Protein AF-A0A1V4ZQU8-F1 (afdb_monomer_lite)

Sequence (213 aa):
MNLHVEYMDSKRFTEEEYVMTLHSLYARKYRDTRFDVIICSDDNAFKFIHDHRDTLFPGTPVIFCGVNYFSPDMIQDMTGITGVVETFDIKGTLDAALMLLPDTKEVYVINDASLTGEANKMVINQVAAGYAGRLNFTFLEDYTMEELQAEVSTLSEESIILLMTFNQDRTGRDYSCLECLNCIYPNANCAHICHLGALYRPWHSRWHAHQRA

Secondary structure (DSSP, 8-state):
---------TTT---HHHHHHHHHHHHHHTTT---S-EEEESHHHHHHHHHHHHHHSTT--EEEEEEET--GGGGTT-SSEEEEEEE--HHHHHHHHHHH-TT--EEEEEE-SSHHHHHHHHHHHHHHGGGTTT-EEEEE-S--HHHHHHHHHH--TTEEEEEEE-SB-TT--B--HHHHHHHHTTT-SSS-EEEPPPEEEEE-----S-S--

Foldseek 3Di:
DDDDDDDLCCVVPVDPVSLVVVLVVLCVVCVVPADQEAEAEEQVSVVSCLVCCCPRHNPRAYEYWAYEPDDCVSCVVPPNYWYKYWDWPVVVLVVVVCVVQVLAAEEEEEEEPDPQRVVVVVVVVVSVVVCPPRHDYHYDYAADLVRLLVVQLPDDLSYEYEYEYDQAHNVRDGDDPVRSCVSNVVSHPHPYYDYTDIDIGTGDDPPDDPDDD

pLDDT: mean 85.7, std 14.41, range [31.5, 98.0]

Radius of gyration: 21.13 Å; chains: 1; bounding box: 49×43×60 Å

Structure (mmCIF, N/CA/C/O backbone):
data_AF-A0A1V4ZQU8-F1
#
_entry.id   AF-A0A1V4ZQU8-F1
#
loop_
_atom_site.group_PDB
_atom_site.id
_atom_site.type_symbol
_atom_site.label_atom_id
_atom_site.label_alt_id
_atom_site.label_comp_id
_atom_site.label_asym_id
_atom_site.label_entity_id
_atom_site.label_seq_id
_atom_site.pdbx_PDB_ins_code
_atom_site.Cartn_x
_atom_site.Cartn_y
_atom_site.Cartn_z
_atom_site.occupancy
_atom_site.B_iso_or_equiv
_atom_site.auth_seq_id
_atom_site.auth_comp_id
_atom_site.auth_asym_id
_atom_site.auth_atom_id
_atom_site.pdbx_PDB_model_num
ATOM 1 N N . MET A 1 1 ? 25.326 -18.945 -13.809 1.00 61.28 1 MET A N 1
ATOM 2 C CA . MET A 1 1 ? 24.210 -18.008 -13.577 1.00 61.28 1 MET A CA 1
ATOM 3 C C . MET A 1 1 ? 24.816 -16.627 -13.427 1.00 61.28 1 MET A C 1
ATOM 5 O O . MET A 1 1 ? 25.686 -16.479 -12.578 1.00 61.28 1 MET A O 1
ATOM 9 N N . ASN A 1 2 ? 24.463 -15.682 -14.297 1.00 85.12 2 ASN A N 1
ATOM 10 C CA . ASN A 1 2 ? 24.944 -14.304 -14.219 1.00 85.12 2 ASN A CA 1
ATOM 11 C C . ASN A 1 2 ? 23.801 -13.444 -13.666 1.00 85.12 2 ASN A C 1
ATOM 13 O O . ASN A 1 2 ? 22.706 -13.480 -14.220 1.00 85.12 2 ASN A O 1
ATOM 17 N N . LEU A 1 3 ? 24.030 -12.763 -12.546 1.00 92.31 3 LEU A N 1
ATOM 18 C CA . LEU A 1 3 ? 23.019 -11.982 -11.837 1.00 92.31 3 LEU A CA 1
ATOM 19 C C . LEU A 1 3 ? 23.452 -10.520 -11.831 1.00 92.31 3 LEU A C 1
ATOM 21 O O . LEU A 1 3 ? 24.556 -10.198 -11.397 1.00 92.31 3 LEU A O 1
ATOM 25 N N . HIS A 1 4 ? 22.557 -9.649 -12.280 1.00 93.88 4 HIS A N 1
ATOM 26 C CA . HIS A 1 4 ? 22.725 -8.205 -12.225 1.00 93.88 4 HIS A CA 1
ATOM 27 C C . HIS A 1 4 ? 21.629 -7.631 -11.332 1.00 93.88 4 HIS A C 1
ATOM 29 O O . HIS A 1 4 ? 20.470 -8.019 -11.462 1.00 93.88 4 HIS A O 1
ATOM 35 N N . VAL A 1 5 ? 22.002 -6.734 -10.422 1.00 95.81 5 VAL A N 1
ATOM 36 C CA . VAL A 1 5 ? 21.079 -6.103 -9.476 1.00 95.81 5 VAL A CA 1
ATOM 37 C C . VAL A 1 5 ? 21.246 -4.598 -9.592 1.00 95.81 5 VAL A C 1
ATOM 39 O O . VAL A 1 5 ? 22.355 -4.093 -9.432 1.00 95.81 5 VAL A O 1
ATOM 42 N N . GLU A 1 6 ? 20.145 -3.900 -9.851 1.00 96.31 6 GLU A N 1
ATOM 43 C CA . GLU A 1 6 ? 20.098 -2.442 -9.865 1.00 96.31 6 GLU A CA 1
ATOM 44 C C . GLU A 1 6 ? 19.170 -1.958 -8.756 1.00 96.31 6 GLU A C 1
ATOM 46 O O . GLU A 1 6 ? 18.017 -2.376 -8.667 1.00 96.31 6 GLU A O 1
ATOM 51 N N . TYR A 1 7 ? 19.682 -1.060 -7.922 1.00 95.25 7 TYR A N 1
ATOM 52 C CA . TYR A 1 7 ? 18.887 -0.359 -6.924 1.00 95.25 7 TYR A CA 1
ATOM 53 C C . TYR A 1 7 ? 18.448 0.970 -7.518 1.00 95.25 7 TYR A C 1
ATOM 55 O O . TYR A 1 7 ? 19.284 1.763 -7.948 1.00 95.25 7 TYR A O 1
ATOM 63 N N . MET A 1 8 ? 17.136 1.187 -7.572 1.00 94.75 8 MET A N 1
ATOM 64 C CA . MET A 1 8 ? 16.578 2.385 -8.190 1.00 94.75 8 MET A CA 1
ATOM 65 C C . MET A 1 8 ? 16.521 3.580 -7.243 1.00 94.75 8 MET A C 1
ATOM 67 O O . MET A 1 8 ? 16.337 4.672 -7.736 1.00 94.75 8 MET A O 1
ATOM 71 N N . ASP A 1 9 ? 16.580 3.401 -5.916 1.00 91.69 9 ASP A N 1
ATOM 72 C CA . ASP A 1 9 ? 16.401 4.479 -4.917 1.00 91.69 9 ASP A CA 1
ATOM 73 C C . ASP A 1 9 ? 15.165 5.385 -5.143 1.00 91.69 9 ASP A C 1
ATOM 75 O O . ASP A 1 9 ? 15.062 6.496 -4.621 1.00 91.69 9 ASP A O 1
ATOM 79 N N . SER A 1 10 ? 14.161 4.884 -5.865 1.00 87.38 10 SER A N 1
ATOM 80 C CA . SER A 1 10 ? 13.064 5.684 -6.420 1.00 87.38 10 SER A CA 1
ATOM 81 C C . SER A 1 10 ? 11.996 6.105 -5.405 1.00 87.38 10 SER A C 1
ATOM 83 O O . SER A 1 10 ? 11.062 6.818 -5.750 1.00 87.38 10 SER A O 1
ATOM 85 N N . LYS A 1 11 ? 12.102 5.659 -4.147 1.00 80.62 11 LYS A N 1
ATOM 86 C CA . LYS A 1 11 ? 11.303 6.197 -3.028 1.00 80.62 11 LYS A CA 1
ATOM 87 C C . LYS A 1 11 ? 11.921 7.469 -2.435 1.00 80.62 11 LYS A C 1
ATOM 89 O O . LYS A 1 11 ? 11.221 8.222 -1.773 1.00 80.62 11 LYS A O 1
ATOM 94 N N . ARG A 1 12 ? 13.221 7.702 -2.657 1.00 81.38 12 ARG A N 1
ATOM 95 C CA . ARG A 1 12 ? 13.935 8.915 -2.222 1.00 81.38 12 ARG A CA 1
ATOM 96 C C . ARG A 1 12 ? 13.969 9.977 -3.317 1.00 81.38 12 ARG A C 1
ATOM 98 O O . ARG A 1 12 ? 13.892 11.156 -3.005 1.00 81.38 12 ARG A O 1
ATOM 105 N N . PHE A 1 13 ? 14.072 9.539 -4.569 1.00 87.56 13 PHE A N 1
ATOM 106 C CA . PHE A 1 13 ? 14.093 10.389 -5.757 1.00 87.56 13 PHE A CA 1
ATOM 107 C C . PHE A 1 13 ? 12.894 10.023 -6.630 1.00 87.56 13 PHE A C 1
ATOM 109 O O . PHE A 1 13 ? 12.884 8.982 -7.288 1.00 87.56 13 PHE A O 1
ATOM 116 N N . THR A 1 14 ? 11.845 10.836 -6.545 1.00 83.62 14 THR A N 1
ATOM 117 C CA . THR A 1 14 ? 10.525 10.549 -7.135 1.00 83.62 14 THR A CA 1
ATOM 118 C C . THR A 1 14 ? 10.263 11.346 -8.412 1.00 83.62 14 THR A C 1
ATOM 120 O O . THR A 1 14 ? 9.239 11.165 -9.067 1.00 83.62 14 THR A O 1
ATOM 123 N N . GLU A 1 15 ? 11.191 12.223 -8.786 1.00 90.56 15 GLU A N 1
ATOM 124 C CA . GLU A 1 15 ? 11.079 13.118 -9.925 1.00 90.56 15 GLU A CA 1
ATOM 125 C C . GLU A 1 15 ? 11.200 12.356 -11.252 1.00 90.56 15 GLU A C 1
ATOM 127 O O . GLU A 1 15 ? 12.039 11.468 -11.417 1.00 90.56 15 GLU A O 1
ATOM 132 N N . GLU A 1 16 ? 10.410 12.750 -12.252 1.00 92.19 16 GLU A N 1
ATOM 133 C CA . GLU A 1 16 ? 10.425 12.119 -13.581 1.00 92.19 16 GLU A CA 1
ATOM 134 C C . GLU A 1 16 ? 11.811 12.190 -14.252 1.00 92.19 16 GLU A C 1
ATOM 136 O O . GLU A 1 16 ? 12.248 11.242 -14.907 1.00 92.19 16 GLU A O 1
ATOM 141 N N . GLU A 1 17 ? 12.557 13.275 -14.026 1.00 96.06 17 GLU A N 1
ATOM 142 C CA . GLU A 1 17 ? 13.930 13.434 -14.525 1.00 96.06 17 GLU A CA 1
ATOM 143 C C . GLU A 1 17 ? 14.872 12.335 -14.003 1.00 96.06 17 GLU A C 1
ATOM 145 O O . GLU A 1 17 ? 15.719 11.817 -14.743 1.00 96.06 17 GLU A O 1
ATOM 150 N N . TYR A 1 18 ? 14.704 11.928 -12.743 1.00 95.75 18 TYR A N 1
ATOM 151 C CA . TYR A 1 18 ? 15.496 10.859 -12.149 1.00 95.75 18 TYR A CA 1
ATOM 152 C C . TYR A 1 18 ? 15.174 9.506 -12.797 1.00 95.75 18 TYR A C 1
ATOM 154 O O . TYR A 1 18 ? 16.081 8.766 -13.192 1.00 95.75 18 TYR A O 1
ATOM 162 N N . VAL A 1 19 ? 13.888 9.221 -13.019 1.00 94.88 19 VAL A N 1
ATOM 163 C CA . VAL A 1 19 ? 13.431 8.019 -13.734 1.00 94.88 19 VAL A CA 1
ATOM 164 C C . VAL A 1 19 ? 14.019 7.958 -15.151 1.00 94.88 19 VAL A C 1
ATOM 166 O O . VAL A 1 19 ? 14.557 6.928 -15.566 1.00 94.88 19 VAL A O 1
ATOM 169 N N . MET A 1 20 ? 14.017 9.076 -15.879 1.00 96.88 20 MET A N 1
ATOM 170 C CA . MET A 1 20 ? 14.600 9.155 -17.225 1.00 96.88 20 MET A CA 1
ATOM 171 C C . MET A 1 20 ? 16.129 9.031 -17.233 1.00 96.88 20 MET A C 1
ATOM 173 O O . MET A 1 20 ? 16.721 8.516 -18.195 1.00 96.88 20 MET A O 1
ATOM 177 N N . THR A 1 21 ? 16.785 9.443 -16.149 1.00 97.56 21 THR A N 1
ATOM 178 C CA . THR A 1 21 ? 18.217 9.209 -15.942 1.00 97.56 21 THR A CA 1
ATOM 179 C C . THR A 1 21 ? 18.506 7.714 -15.790 1.00 97.56 21 THR A C 1
ATOM 181 O O . THR A 1 21 ? 19.414 7.205 -16.455 1.00 97.56 21 THR A O 1
ATOM 184 N N . LEU A 1 22 ? 17.700 6.982 -15.008 1.00 97.69 22 LEU A N 1
ATOM 185 C CA . LEU A 1 22 ? 17.795 5.519 -14.895 1.00 97.69 22 LEU A CA 1
ATOM 186 C C . LEU A 1 22 ? 17.561 4.830 -16.245 1.00 97.69 22 LEU A C 1
ATOM 188 O O . LEU A 1 22 ? 18.354 3.977 -16.642 1.00 97.69 22 LEU A O 1
ATOM 192 N N . HIS A 1 23 ? 16.541 5.249 -16.999 1.00 97.75 23 HIS A N 1
ATOM 193 C CA . HIS A 1 23 ? 16.289 4.745 -18.353 1.00 97.75 23 HIS A CA 1
ATOM 194 C C . HIS A 1 23 ? 17.519 4.892 -19.256 1.00 97.75 23 HIS A C 1
ATOM 196 O O . HIS A 1 23 ? 17.978 3.926 -19.871 1.00 97.75 23 HIS A O 1
ATOM 202 N N . SER A 1 24 ? 18.096 6.093 -19.308 1.00 97.94 24 SER A N 1
ATOM 203 C CA . SER A 1 24 ? 19.270 6.383 -20.137 1.00 97.94 24 SER A CA 1
ATOM 204 C C . SER A 1 24 ? 20.498 5.579 -19.704 1.00 97.94 24 SER A C 1
ATOM 206 O O . SER A 1 24 ? 21.256 5.080 -20.544 1.00 97.94 24 SER A O 1
ATOM 208 N N . LEU A 1 25 ? 20.680 5.410 -18.392 1.00 98.00 25 LEU A N 1
ATOM 209 C CA . LEU A 1 25 ? 21.730 4.575 -17.825 1.00 98.00 25 LEU A CA 1
ATOM 210 C C . LEU A 1 25 ? 21.570 3.116 -18.261 1.00 98.00 25 LEU A C 1
ATOM 212 O O . LEU A 1 25 ? 22.527 2.536 -18.775 1.00 98.00 25 LEU A O 1
ATOM 216 N N . TYR A 1 26 ? 20.383 2.531 -18.106 1.00 97.94 26 TYR A N 1
ATOM 217 C CA . TYR A 1 26 ? 20.127 1.130 -18.444 1.00 97.94 26 TYR A CA 1
ATOM 218 C C . TYR A 1 26 ? 20.235 0.870 -19.948 1.00 97.94 26 TYR A C 1
ATOM 220 O O . TYR A 1 26 ? 20.886 -0.098 -20.343 1.00 97.94 26 TYR A O 1
ATOM 228 N N . ALA A 1 27 ? 19.726 1.777 -20.788 1.00 97.75 27 ALA A N 1
ATOM 229 C CA . ALA A 1 27 ? 19.872 1.703 -22.243 1.00 97.75 27 ALA A CA 1
ATOM 230 C C . ALA A 1 27 ? 21.345 1.661 -22.680 1.00 97.75 27 ALA A C 1
ATOM 232 O O . ALA A 1 27 ? 21.710 0.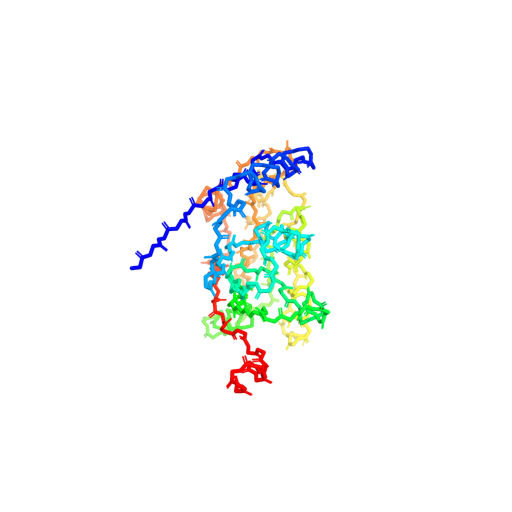983 -23.643 1.00 97.75 27 ALA A O 1
ATOM 233 N N . ARG A 1 28 ? 22.219 2.396 -21.980 1.00 97.81 28 ARG A N 1
ATOM 234 C CA . ARG A 1 28 ? 23.661 2.388 -22.247 1.00 97.81 28 ARG A CA 1
ATOM 235 C C . ARG A 1 28 ? 24.343 1.154 -21.665 1.00 97.81 28 ARG A C 1
ATOM 237 O O . ARG A 1 28 ? 25.160 0.545 -22.347 1.00 97.81 28 ARG A O 1
ATOM 244 N N . LYS A 1 29 ? 24.035 0.816 -20.414 1.00 97.31 29 LYS A N 1
ATOM 245 C CA . LYS A 1 29 ? 24.694 -0.240 -19.636 1.00 97.31 29 LYS A CA 1
ATOM 246 C C . LYS A 1 29 ? 24.399 -1.637 -20.178 1.00 97.31 29 LYS A C 1
ATOM 248 O O . LYS A 1 29 ? 25.285 -2.483 -20.156 1.00 97.31 29 LYS A O 1
ATOM 253 N N . TYR A 1 30 ? 23.189 -1.860 -20.687 1.00 96.56 30 TYR A N 1
ATOM 254 C CA . TYR A 1 30 ? 22.711 -3.175 -21.122 1.00 96.56 30 TYR A CA 1
ATOM 255 C C . TYR A 1 30 ? 22.450 -3.280 -22.623 1.00 96.56 30 TYR A C 1
ATOM 257 O O . TYR A 1 30 ? 21.809 -4.228 -23.063 1.00 96.56 30 TYR A O 1
ATOM 265 N N . ARG A 1 31 ? 22.972 -2.338 -23.419 1.00 94.62 31 ARG A N 1
ATOM 266 C CA . ARG A 1 31 ? 22.783 -2.295 -24.878 1.00 94.62 31 ARG A CA 1
ATOM 267 C C . ARG A 1 31 ? 23.055 -3.635 -25.564 1.00 94.62 31 ARG A C 1
ATOM 269 O O . ARG A 1 31 ? 22.268 -4.067 -26.401 1.00 94.62 31 ARG A O 1
ATOM 276 N N . ASP A 1 32 ? 24.158 -4.271 -25.185 1.00 94.19 32 ASP A N 1
ATOM 277 C CA . ASP A 1 32 ? 24.646 -5.513 -25.790 1.00 94.19 32 ASP A CA 1
ATOM 278 C C . ASP A 1 32 ? 24.354 -6.740 -24.907 1.00 94.19 32 ASP A C 1
ATOM 280 O O . ASP A 1 32 ? 24.895 -7.824 -25.123 1.00 94.19 32 ASP A O 1
ATOM 284 N N . THR A 1 33 ? 23.482 -6.577 -23.907 1.00 94.06 33 THR A N 1
ATOM 285 C CA . THR A 1 33 ? 23.089 -7.629 -22.970 1.00 94.06 33 THR A CA 1
ATOM 286 C C . THR A 1 33 ? 21.669 -8.093 -23.274 1.00 94.06 33 THR A C 1
ATOM 288 O O . THR A 1 33 ? 20.746 -7.301 -23.469 1.00 94.06 33 THR A O 1
ATOM 291 N N . ARG A 1 34 ? 21.473 -9.412 -23.292 1.00 93.06 34 ARG A N 1
ATOM 292 C CA . ARG A 1 34 ? 20.152 -10.042 -23.326 1.00 93.06 34 ARG A CA 1
ATOM 293 C C . ARG A 1 34 ? 19.964 -10.813 -22.032 1.00 93.06 34 ARG A C 1
ATOM 295 O O . ARG A 1 34 ? 20.815 -11.620 -21.672 1.00 93.06 34 ARG A O 1
ATOM 302 N N . PHE A 1 35 ? 18.876 -10.519 -21.336 1.00 95.69 35 PHE A N 1
ATOM 303 C CA . PHE A 1 35 ? 18.503 -11.215 -20.114 1.00 95.69 35 PHE A CA 1
ATOM 304 C C . PHE A 1 35 ? 17.503 -12.314 -20.444 1.00 95.69 35 PHE A C 1
ATOM 306 O O . PHE A 1 35 ? 16.604 -12.108 -21.255 1.00 95.69 35 PHE A O 1
ATOM 313 N N . ASP A 1 36 ? 17.640 -13.459 -19.785 1.00 95.00 36 ASP A N 1
ATOM 314 C CA . ASP A 1 36 ? 16.648 -14.534 -19.870 1.00 95.00 36 ASP A CA 1
ATOM 315 C C . ASP A 1 36 ? 15.361 -14.174 -19.110 1.00 95.00 36 ASP A C 1
ATOM 317 O O . ASP A 1 36 ? 14.278 -14.655 -19.437 1.00 95.00 36 ASP A O 1
ATOM 321 N N . VAL A 1 37 ? 15.484 -13.331 -18.080 1.00 95.38 37 VAL A N 1
ATOM 322 C CA . VAL A 1 37 ? 14.383 -12.865 -17.234 1.00 95.38 37 VAL A CA 1
ATOM 323 C C . VAL A 1 37 ? 14.764 -11.562 -16.532 1.00 95.38 37 VAL A C 1
ATOM 325 O O . VAL A 1 37 ? 15.929 -11.346 -16.192 1.00 95.38 37 VAL A O 1
ATOM 328 N N . ILE A 1 38 ? 13.773 -10.711 -16.284 1.00 96.94 38 ILE A N 1
ATOM 329 C CA . ILE A 1 38 ? 13.870 -9.544 -15.403 1.00 96.94 38 ILE A CA 1
ATOM 330 C C . ILE A 1 38 ? 12.991 -9.788 -14.185 1.00 96.94 38 ILE A C 1
ATOM 332 O O . ILE A 1 38 ? 11.840 -10.199 -14.324 1.00 96.94 38 ILE A O 1
ATOM 336 N N . ILE A 1 39 ? 13.527 -9.507 -13.001 1.00 95.94 39 ILE A N 1
ATOM 337 C CA . ILE A 1 39 ? 12.750 -9.486 -11.764 1.00 95.94 39 ILE A CA 1
ATOM 338 C C . ILE A 1 39 ? 12.636 -8.032 -11.317 1.00 95.94 39 ILE A C 1
ATOM 340 O O . ILE A 1 39 ? 13.661 -7.383 -11.108 1.00 95.94 39 ILE A O 1
ATOM 344 N N . CYS A 1 40 ? 11.415 -7.518 -11.189 1.00 94.00 40 CYS A N 1
ATOM 345 C CA . CYS A 1 40 ? 11.162 -6.192 -10.627 1.00 94.00 40 CYS A CA 1
ATOM 346 C C . CYS A 1 40 ? 10.509 -6.323 -9.251 1.00 94.00 40 CYS A C 1
ATOM 348 O O . CYS A 1 40 ? 9.553 -7.075 -9.074 1.00 94.00 40 CYS A O 1
ATOM 350 N N . SER A 1 41 ? 11.059 -5.605 -8.275 1.00 91.75 41 SER A N 1
ATOM 351 C CA . SER A 1 41 ? 10.593 -5.623 -6.891 1.00 91.75 41 SER A CA 1
ATOM 352 C C . SER A 1 41 ? 9.996 -4.269 -6.538 1.00 91.75 41 SER A C 1
ATOM 354 O O . SER A 1 41 ? 10.676 -3.263 -6.740 1.00 91.75 41 SER A O 1
ATOM 356 N N . ASP A 1 42 ? 8.801 -4.268 -5.942 1.00 89.25 42 ASP A N 1
ATOM 357 C CA . ASP A 1 42 ? 8.035 -3.071 -5.547 1.00 89.25 42 ASP A CA 1
ATOM 358 C C . ASP A 1 42 ? 7.357 -2.343 -6.734 1.00 89.25 42 ASP A C 1
ATOM 360 O O . ASP A 1 42 ? 7.679 -2.556 -7.912 1.00 89.25 42 ASP A O 1
ATOM 364 N N . ASP A 1 43 ? 6.414 -1.455 -6.415 1.00 89.38 43 ASP A N 1
ATOM 365 C CA . ASP A 1 43 ? 5.520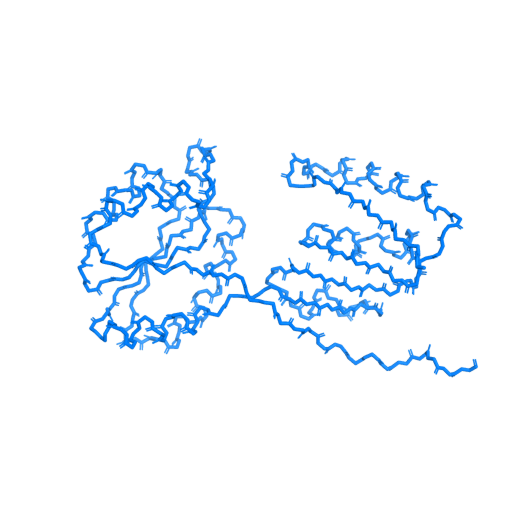 -0.772 -7.361 1.00 89.38 43 ASP A CA 1
ATOM 366 C C . ASP A 1 43 ? 6.291 0.105 -8.356 1.00 89.38 43 ASP A C 1
ATOM 368 O O . ASP A 1 43 ? 5.989 0.141 -9.550 1.00 89.38 43 ASP A O 1
ATOM 372 N N . ASN A 1 44 ? 7.349 0.771 -7.886 1.00 91.50 44 ASN A N 1
ATOM 373 C CA . ASN A 1 44 ? 8.164 1.658 -8.716 1.00 91.50 44 ASN A CA 1
ATOM 374 C C . ASN A 1 44 ? 8.945 0.904 -9.800 1.00 91.50 44 ASN A C 1
ATOM 376 O O . ASN A 1 44 ? 9.017 1.357 -10.944 1.00 91.50 44 ASN A O 1
ATOM 380 N N . ALA A 1 45 ? 9.526 -0.251 -9.461 1.00 94.94 45 ALA A N 1
ATOM 381 C CA . ALA A 1 45 ? 10.245 -1.065 -10.435 1.00 94.94 45 ALA A CA 1
ATOM 382 C C . ALA A 1 45 ? 9.272 -1.725 -11.417 1.00 94.94 45 ALA A C 1
ATOM 384 O O . ALA A 1 45 ? 9.565 -1.816 -12.610 1.00 94.94 45 ALA A O 1
ATOM 385 N N . PHE A 1 46 ? 8.103 -2.156 -10.930 1.00 94.69 46 PHE A N 1
ATOM 386 C CA . PHE A 1 46 ? 7.029 -2.656 -11.780 1.00 94.69 46 PHE A CA 1
ATOM 387 C C . PHE A 1 46 ? 6.573 -1.597 -12.788 1.00 94.69 46 PHE A C 1
ATOM 389 O O . PHE A 1 46 ? 6.580 -1.878 -13.985 1.00 94.69 46 PHE A O 1
ATOM 396 N N . LYS A 1 47 ? 6.292 -0.367 -12.340 1.00 93.94 47 LYS A N 1
ATOM 397 C CA . LYS A 1 47 ? 5.921 0.755 -13.212 1.00 93.94 47 LYS A CA 1
ATOM 398 C C . LYS A 1 47 ? 7.005 1.080 -14.240 1.00 93.94 47 LYS A C 1
ATOM 400 O O . LYS A 1 47 ? 6.708 1.239 -15.418 1.00 93.94 47 LYS A O 1
ATOM 405 N N . PHE A 1 48 ? 8.268 1.133 -13.824 1.00 96.00 48 PHE A N 1
ATOM 406 C CA . PHE A 1 48 ? 9.376 1.400 -14.741 1.00 96.00 48 PHE A CA 1
ATOM 407 C C . PHE A 1 48 ? 9.473 0.354 -15.858 1.00 96.00 48 PHE A C 1
ATOM 409 O O . PHE A 1 48 ? 9.652 0.688 -17.027 1.00 96.00 48 PHE A O 1
ATOM 416 N N . ILE A 1 49 ? 9.345 -0.926 -15.505 1.00 95.94 49 ILE A N 1
ATOM 417 C CA . ILE A 1 49 ? 9.354 -2.018 -16.479 1.00 95.94 49 ILE A CA 1
ATOM 418 C C . ILE A 1 49 ? 8.092 -1.991 -17.341 1.00 95.94 49 ILE A C 1
ATOM 420 O O . ILE A 1 49 ? 8.197 -2.191 -18.546 1.00 95.94 49 ILE A O 1
ATOM 424 N N . HIS A 1 50 ? 6.928 -1.691 -16.770 1.00 94.12 50 HIS A N 1
ATOM 425 C CA . HIS A 1 50 ? 5.699 -1.494 -17.532 1.00 94.12 50 HIS A CA 1
ATOM 426 C C . HIS A 1 50 ? 5.889 -0.443 -18.639 1.00 94.12 50 HIS A C 1
ATOM 428 O O . HIS A 1 50 ? 5.581 -0.706 -19.799 1.00 94.12 50 HIS A O 1
ATOM 434 N N . ASP A 1 51 ? 6.489 0.702 -18.307 1.00 94.88 51 ASP A N 1
ATOM 435 C CA . ASP A 1 51 ? 6.596 1.843 -19.221 1.00 94.88 51 ASP A CA 1
ATOM 436 C C . ASP A 1 51 ? 7.779 1.741 -20.209 1.00 94.88 51 ASP A C 1
ATOM 438 O O . ASP A 1 51 ? 7.749 2.343 -21.285 1.00 94.88 51 ASP A O 1
ATOM 442 N N . HIS A 1 52 ? 8.836 0.987 -19.875 1.00 96.19 52 HIS A N 1
ATOM 443 C CA . HIS A 1 52 ? 10.105 1.016 -20.619 1.00 96.19 52 HIS A CA 1
ATOM 444 C C . HIS A 1 52 ? 10.679 -0.350 -21.015 1.00 96.19 52 HIS A C 1
ATOM 446 O O . HIS A 1 52 ? 11.736 -0.415 -21.648 1.00 96.19 52 HIS A O 1
ATOM 452 N N . ARG A 1 53 ? 10.032 -1.469 -20.670 1.00 95.44 53 ARG A N 1
ATOM 453 C CA . ARG A 1 53 ? 10.540 -2.806 -21.023 1.00 95.44 53 ARG A CA 1
ATOM 454 C C . ARG A 1 53 ? 10.757 -2.956 -22.514 1.00 95.44 53 ARG A C 1
ATOM 456 O O . ARG A 1 53 ? 11.805 -3.439 -22.920 1.00 95.44 53 ARG A O 1
ATOM 463 N N . ASP A 1 54 ? 9.778 -2.586 -23.324 1.00 93.31 54 ASP A N 1
ATOM 464 C CA . ASP A 1 54 ? 9.827 -2.920 -24.745 1.00 93.31 54 ASP A CA 1
ATOM 465 C C . ASP A 1 54 ? 10.892 -2.098 -25.493 1.00 93.31 54 ASP A C 1
ATOM 467 O O . ASP A 1 54 ? 11.380 -2.529 -26.538 1.00 93.31 54 ASP A O 1
ATOM 471 N N . THR A 1 55 ? 11.329 -0.964 -24.929 1.00 94.75 55 THR A N 1
ATOM 472 C CA . THR A 1 55 ? 12.454 -0.173 -25.447 1.00 94.75 55 THR A CA 1
ATOM 473 C C . THR A 1 55 ? 13.805 -0.654 -24.915 1.00 94.75 55 THR A C 1
ATOM 475 O O . THR A 1 55 ? 14.772 -0.711 -25.676 1.00 94.75 55 THR A O 1
ATOM 478 N N . LEU A 1 56 ? 13.898 -1.009 -23.630 1.00 96.50 56 LEU A N 1
ATOM 479 C CA . LEU A 1 56 ? 15.160 -1.379 -22.977 1.00 96.50 56 LEU A CA 1
ATOM 480 C C . LEU A 1 56 ? 15.507 -2.868 -23.123 1.00 96.50 56 LEU A C 1
ATOM 482 O O . LEU A 1 56 ? 16.668 -3.230 -23.315 1.00 96.50 56 LEU A O 1
ATOM 486 N N . PHE A 1 57 ? 14.503 -3.732 -23.029 1.00 95.69 57 PHE A N 1
ATOM 487 C CA . PHE A 1 57 ? 14.619 -5.185 -22.907 1.00 95.69 57 PHE A CA 1
ATOM 488 C C . PHE A 1 57 ? 13.543 -5.907 -23.746 1.00 95.69 57 PHE A C 1
ATOM 490 O O . PHE A 1 57 ? 12.732 -6.668 -23.204 1.00 95.69 57 PHE A O 1
ATOM 497 N N . PRO A 1 58 ? 13.508 -5.676 -25.072 1.00 93.56 58 PRO A N 1
ATOM 498 C CA . PRO A 1 58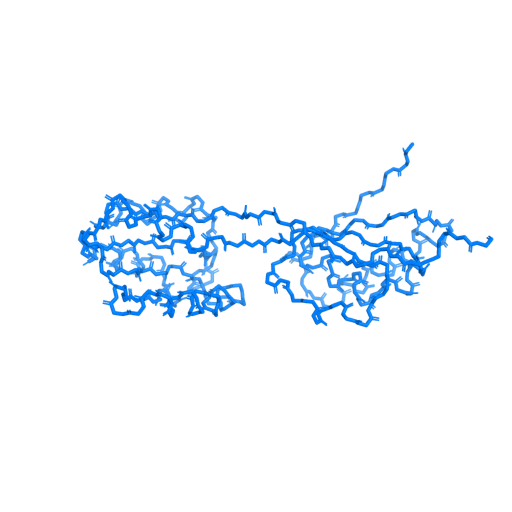 ? 12.437 -6.164 -25.934 1.00 93.56 58 PRO A CA 1
ATOM 499 C C . PRO A 1 58 ? 12.295 -7.687 -25.861 1.00 93.56 58 PRO A C 1
ATOM 501 O O . PRO A 1 58 ? 13.256 -8.425 -26.084 1.00 93.56 58 PRO A O 1
ATOM 504 N N . GLY A 1 59 ? 11.077 -8.152 -25.572 1.00 91.12 59 GLY A N 1
ATOM 505 C CA . GLY A 1 59 ? 10.730 -9.576 -25.519 1.00 91.12 59 GLY A CA 1
ATOM 506 C C . GLY A 1 59 ? 11.234 -10.331 -24.284 1.00 91.12 59 GLY A C 1
ATOM 507 O O . GLY A 1 59 ? 10.907 -11.507 -24.131 1.00 91.12 59 GLY A O 1
ATOM 508 N N . THR A 1 60 ? 11.981 -9.688 -23.383 1.00 96.38 60 THR A N 1
ATOM 509 C CA . THR A 1 60 ? 12.470 -10.330 -22.158 1.00 96.38 60 THR A CA 1
ATOM 510 C C . THR A 1 60 ? 11.304 -10.614 -21.201 1.00 96.38 60 THR A C 1
ATOM 512 O O . THR A 1 60 ? 10.531 -9.697 -20.901 1.00 96.38 60 THR A O 1
ATOM 515 N N . PRO A 1 61 ? 11.134 -11.850 -20.699 1.00 96.25 61 PRO A N 1
ATOM 516 C CA . PRO A 1 61 ? 10.123 -12.159 -19.692 1.00 96.25 61 PRO A CA 1
ATOM 517 C C . PRO A 1 61 ? 10.331 -11.376 -18.391 1.00 96.25 61 PRO A C 1
ATOM 519 O O . PRO A 1 61 ? 11.465 -11.175 -17.954 1.00 96.25 61 PRO A O 1
ATOM 522 N N . VAL A 1 62 ? 9.237 -10.972 -17.749 1.00 96.75 62 VAL A N 1
ATOM 523 C CA . VAL A 1 62 ? 9.250 -10.218 -16.489 1.00 96.75 62 VAL A CA 1
ATOM 524 C C . VAL A 1 62 ? 8.523 -10.996 -15.401 1.00 96.75 62 VAL A C 1
ATOM 526 O O . VAL A 1 62 ? 7.410 -11.483 -15.608 1.00 96.75 62 VAL A O 1
ATOM 529 N N . ILE A 1 63 ? 9.146 -11.071 -14.228 1.00 95.38 63 ILE A N 1
ATOM 530 C CA . ILE A 1 63 ? 8.533 -11.544 -12.990 1.00 95.38 63 ILE A CA 1
ATOM 531 C C . ILE A 1 63 ? 8.498 -10.374 -12.004 1.00 95.38 63 ILE A C 1
ATOM 533 O O . ILE A 1 63 ? 9.546 -9.929 -11.547 1.00 95.38 63 ILE A O 1
ATOM 537 N N . PHE A 1 64 ? 7.315 -9.870 -11.664 1.00 93.75 64 PHE A N 1
ATOM 538 C CA . PHE A 1 64 ? 7.177 -8.853 -10.620 1.00 93.75 64 PHE A CA 1
ATOM 539 C C . PHE A 1 64 ? 7.011 -9.490 -9.236 1.00 93.75 64 PHE A C 1
ATOM 541 O O . PHE A 1 64 ? 6.466 -10.589 -9.106 1.00 93.75 64 PHE A O 1
ATOM 548 N N . CYS A 1 65 ? 7.452 -8.809 -8.184 1.00 86.62 65 CYS A N 1
ATOM 549 C CA . CYS A 1 65 ? 7.193 -9.198 -6.801 1.00 86.62 65 CYS A CA 1
ATOM 550 C C . CYS A 1 65 ? 6.990 -7.972 -5.910 1.00 86.62 65 CYS A C 1
ATOM 552 O O . CYS A 1 65 ? 7.660 -6.957 -6.087 1.00 86.62 65 CYS A O 1
ATOM 554 N N . GLY A 1 66 ? 6.090 -8.072 -4.932 1.00 79.50 66 GLY A N 1
ATOM 555 C CA . GLY A 1 66 ? 5.849 -6.961 -4.005 1.00 79.50 66 GLY A CA 1
ATOM 556 C C . GLY A 1 66 ? 5.060 -5.810 -4.616 1.00 79.50 66 GLY A C 1
ATOM 557 O O . GLY A 1 66 ? 5.260 -4.670 -4.223 1.00 79.50 66 GLY A O 1
ATOM 558 N N . VAL A 1 67 ? 4.219 -6.100 -5.616 1.00 84.06 67 VAL A N 1
ATOM 559 C CA . VAL A 1 67 ? 3.315 -5.098 -6.194 1.00 84.06 67 VAL A CA 1
ATOM 560 C C . VAL A 1 67 ? 2.054 -5.033 -5.343 1.00 84.06 67 VAL A C 1
ATOM 562 O O . VAL A 1 67 ? 1.346 -6.041 -5.217 1.00 84.06 67 VAL A O 1
ATOM 565 N N . ASN A 1 68 ? 1.786 -3.864 -4.772 1.00 78.19 68 ASN A N 1
ATOM 566 C CA . ASN A 1 68 ? 0.619 -3.599 -3.944 1.00 78.19 68 ASN A CA 1
ATOM 567 C C . ASN A 1 68 ? -0.610 -3.341 -4.820 1.00 78.19 68 ASN A C 1
ATOM 569 O O . ASN A 1 68 ? -0.518 -2.750 -5.894 1.00 78.19 68 ASN A O 1
ATOM 573 N N . TYR A 1 69 ? -1.787 -3.770 -4.351 1.00 74.88 69 TYR A N 1
ATOM 574 C CA . TYR A 1 69 ? -3.082 -3.508 -5.008 1.00 74.88 69 TYR A CA 1
ATOM 575 C C . TYR A 1 69 ? -3.147 -3.911 -6.489 1.00 74.88 69 TYR A C 1
ATOM 577 O O . TYR A 1 69 ? -3.879 -3.314 -7.280 1.00 74.88 69 TYR A O 1
ATOM 585 N N . PHE A 1 70 ? -2.382 -4.931 -6.872 1.00 83.31 70 PHE A N 1
ATOM 586 C CA . PHE A 1 70 ? -2.312 -5.387 -8.250 1.00 83.31 70 PHE A CA 1
ATOM 587 C C . PHE A 1 70 ? -3.699 -5.765 -8.802 1.00 83.31 70 PHE A C 1
ATOM 589 O O . PHE A 1 70 ? -4.415 -6.580 -8.215 1.00 83.31 70 PHE A O 1
ATOM 596 N N . SER A 1 71 ? -4.035 -5.231 -9.978 1.00 82.75 71 SER A N 1
ATOM 597 C CA . SER A 1 71 ? -5.192 -5.646 -10.777 1.00 82.75 71 SER A CA 1
ATOM 598 C C . SER A 1 71 ? -4.717 -6.281 -12.088 1.00 82.75 71 SER A C 1
ATOM 600 O O . SER A 1 71 ? -3.776 -5.762 -12.691 1.00 82.75 71 SER A O 1
ATOM 602 N N . PRO A 1 72 ? -5.370 -7.349 -12.592 1.00 84.56 72 PRO A N 1
ATOM 603 C CA . PRO A 1 72 ? -5.069 -7.909 -13.912 1.00 84.56 72 PRO A CA 1
ATOM 604 C C . PRO A 1 72 ? -5.070 -6.872 -15.047 1.00 84.56 72 PRO A C 1
ATOM 606 O O . PRO A 1 72 ? -4.294 -7.008 -15.992 1.00 84.56 72 PRO A O 1
ATOM 609 N N . ASP A 1 73 ? -5.878 -5.816 -14.926 1.00 87.50 73 ASP A N 1
ATOM 610 C CA . ASP A 1 73 ? -5.960 -4.726 -15.905 1.00 87.50 73 ASP A CA 1
ATOM 611 C C . ASP A 1 73 ? -4.634 -3.963 -16.061 1.00 87.50 73 ASP A C 1
ATOM 613 O O . ASP A 1 73 ? -4.376 -3.397 -17.122 1.00 87.50 73 ASP A O 1
ATOM 617 N N . MET A 1 74 ? -3.765 -3.983 -15.041 1.00 88.69 74 MET A N 1
ATOM 618 C CA . MET A 1 74 ? -2.450 -3.325 -15.063 1.00 88.69 74 MET A CA 1
ATOM 619 C C . MET A 1 74 ? -1.465 -3.971 -16.042 1.00 88.69 74 MET A C 1
ATOM 621 O O . MET A 1 74 ? -0.445 -3.373 -16.357 1.00 88.69 74 MET A O 1
ATOM 625 N N . ILE A 1 75 ? -1.724 -5.203 -16.490 1.00 91.00 75 ILE A N 1
ATOM 626 C CA . ILE A 1 75 ? -0.863 -5.925 -17.440 1.00 91.00 75 ILE A CA 1
ATOM 627 C C . ILE A 1 75 ? -1.652 -6.552 -18.589 1.00 91.00 75 ILE A C 1
ATOM 629 O O . ILE A 1 75 ? -1.121 -7.408 -19.294 1.00 91.00 75 ILE A O 1
ATOM 633 N N . GLN A 1 76 ? -2.915 -6.165 -18.777 1.00 89.06 76 GLN A N 1
ATOM 634 C CA . GLN A 1 76 ? -3.799 -6.786 -19.770 1.00 89.06 76 GLN A CA 1
ATOM 635 C C . GLN A 1 76 ? -3.246 -6.698 -21.201 1.00 89.06 76 GLN A C 1
ATOM 637 O O . GLN A 1 76 ? -3.412 -7.634 -21.982 1.00 89.06 76 GLN A O 1
ATOM 642 N N . ASP A 1 77 ? -2.526 -5.616 -21.504 1.00 88.31 77 ASP A N 1
ATOM 643 C CA . ASP A 1 77 ? -1.925 -5.353 -22.814 1.00 88.31 77 ASP A CA 1
ATOM 644 C C . ASP A 1 77 ? -0.458 -5.812 -22.907 1.00 88.31 77 ASP A C 1
ATOM 646 O O . ASP A 1 77 ? 0.198 -5.642 -23.936 1.00 88.31 77 ASP A O 1
ATOM 650 N N . MET A 1 78 ? 0.078 -6.421 -21.845 1.00 89.00 78 MET A N 1
ATOM 651 C CA . MET A 1 78 ? 1.465 -6.870 -21.775 1.00 89.00 78 MET A CA 1
ATOM 652 C C . MET A 1 78 ? 1.583 -8.384 -21.966 1.00 89.00 78 MET A C 1
ATOM 654 O O . MET A 1 78 ? 0.814 -9.179 -21.427 1.00 89.00 78 MET A O 1
ATOM 658 N N . THR A 1 79 ? 2.623 -8.817 -22.682 1.00 91.50 79 THR A N 1
ATOM 659 C CA . THR A 1 79 ? 2.928 -10.242 -22.885 1.00 91.50 79 THR A CA 1
ATOM 660 C C . THR A 1 79 ? 4.235 -10.647 -22.211 1.00 91.50 79 THR A C 1
ATOM 662 O O . THR A 1 79 ? 5.200 -9.882 -22.159 1.00 91.50 79 THR A O 1
ATOM 665 N N . GLY A 1 80 ? 4.291 -11.883 -21.705 1.00 92.12 80 GLY A N 1
ATOM 666 C CA . GLY A 1 80 ? 5.485 -12.413 -21.036 1.00 92.12 80 GLY A CA 1
ATOM 667 C C . GLY A 1 80 ? 5.742 -11.807 -19.653 1.00 92.12 80 GLY A C 1
ATOM 668 O O . GLY A 1 80 ? 6.887 -11.791 -19.209 1.00 92.12 80 GLY A O 1
ATOM 669 N N . ILE A 1 81 ? 4.698 -11.311 -18.985 1.00 94.06 81 ILE A N 1
ATOM 670 C CA . ILE A 1 81 ? 4.759 -10.788 -17.620 1.00 94.06 81 ILE A CA 1
ATOM 671 C C . ILE A 1 81 ? 3.918 -11.653 -16.669 1.00 94.06 81 ILE A C 1
ATOM 673 O O . ILE A 1 81 ? 2.838 -12.144 -17.010 1.00 94.06 81 ILE A O 1
ATOM 677 N N . THR A 1 82 ? 4.457 -11.907 -15.483 1.00 92.62 82 THR A N 1
ATOM 678 C CA . THR A 1 82 ? 3.796 -12.614 -14.378 1.00 92.62 82 THR A CA 1
ATOM 679 C C . THR A 1 82 ? 4.397 -12.140 -13.060 1.00 92.62 82 THR A C 1
ATOM 681 O O . THR A 1 82 ? 5.340 -11.355 -13.078 1.00 92.62 82 THR A O 1
ATOM 684 N N . GLY A 1 83 ? 3.906 -12.604 -11.913 1.00 88.31 83 GLY A N 1
ATOM 685 C CA . GLY A 1 83 ? 4.527 -12.209 -10.657 1.00 88.31 83 GLY A CA 1
ATOM 686 C C . GLY A 1 83 ? 3.894 -12.768 -9.399 1.00 88.31 83 GLY A C 1
ATOM 687 O O . GLY A 1 83 ? 3.111 -13.715 -9.433 1.00 88.31 83 GLY A O 1
ATOM 688 N N . VAL A 1 84 ? 4.278 -12.170 -8.279 1.00 79.81 84 VAL A N 1
ATOM 689 C CA . VAL A 1 84 ? 3.761 -12.430 -6.938 1.00 79.81 84 VAL A CA 1
ATOM 690 C C . VAL A 1 84 ? 3.221 -11.113 -6.393 1.00 79.81 84 VAL A C 1
ATOM 692 O O . VAL A 1 84 ? 3.966 -10.142 -6.250 1.00 79.81 84 VAL A O 1
ATOM 695 N N . VAL A 1 85 ? 1.922 -11.081 -6.115 1.00 82.50 85 VAL A N 1
ATOM 696 C CA . VAL A 1 85 ? 1.235 -9.889 -5.610 1.00 82.50 85 VAL A CA 1
ATOM 697 C C . VAL A 1 85 ? 1.422 -9.769 -4.106 1.00 82.50 85 VAL A C 1
ATOM 699 O O . VAL A 1 85 ? 1.434 -10.780 -3.395 1.00 82.50 85 VAL A O 1
ATOM 702 N N . GLU A 1 86 ? 1.550 -8.534 -3.636 1.00 70.44 86 GLU A N 1
ATOM 703 C CA . GLU A 1 86 ? 1.490 -8.206 -2.220 1.00 70.44 86 GLU A CA 1
ATOM 704 C C . GLU A 1 86 ? 0.038 -7.915 -1.848 1.00 70.44 86 GLU A C 1
ATOM 706 O O . GLU A 1 86 ? -0.633 -7.076 -2.451 1.00 70.44 86 GLU A O 1
ATOM 711 N N . THR A 1 87 ? -0.485 -8.683 -0.899 1.00 70.44 87 THR A N 1
ATOM 712 C CA . THR A 1 87 ? -1.873 -8.581 -0.446 1.00 70.44 87 THR A CA 1
ATOM 713 C C . THR A 1 87 ? -1.927 -8.594 1.070 1.00 70.44 87 THR A C 1
ATOM 715 O O . THR A 1 87 ? -1.131 -9.266 1.721 1.00 70.44 87 THR A O 1
ATOM 718 N N . PHE A 1 88 ? -2.905 -7.901 1.639 1.00 74.25 88 PHE A N 1
ATOM 719 C CA . PHE A 1 88 ? -3.213 -7.972 3.063 1.00 74.25 88 PHE A CA 1
ATOM 720 C C . PHE A 1 88 ? -4.442 -8.862 3.256 1.00 74.25 88 PHE A C 1
ATOM 722 O O . PHE A 1 88 ? -5.480 -8.621 2.637 1.00 74.25 88 PHE A O 1
ATOM 729 N N . ASP A 1 89 ? -4.363 -9.885 4.114 1.00 80.31 89 ASP A N 1
ATOM 730 C CA . ASP A 1 89 ? -5.547 -10.677 4.486 1.00 80.31 89 ASP A CA 1
ATOM 731 C C . ASP A 1 89 ? -6.291 -10.008 5.645 1.00 80.31 89 ASP A C 1
ATOM 733 O O . ASP A 1 89 ? -6.340 -10.501 6.771 1.00 80.31 89 ASP A O 1
ATOM 737 N N . ILE A 1 90 ? -6.863 -8.841 5.345 1.00 87.56 90 ILE A N 1
ATOM 738 C CA . ILE A 1 90 ? -7.615 -8.023 6.304 1.00 87.56 90 ILE A CA 1
ATOM 739 C C . ILE A 1 90 ? -8.769 -8.831 6.898 1.00 87.56 90 ILE A C 1
ATOM 741 O O . ILE A 1 90 ? -9.010 -8.783 8.101 1.00 87.56 90 ILE A O 1
ATOM 745 N N . LYS A 1 91 ? -9.450 -9.626 6.065 1.00 89.75 91 LYS A N 1
ATOM 746 C CA . LYS A 1 91 ? -10.538 -10.502 6.502 1.00 89.75 91 LYS A CA 1
ATOM 747 C C . LYS A 1 91 ? -10.040 -11.545 7.505 1.00 89.75 91 LYS A C 1
ATOM 749 O O . LYS A 1 91 ? -10.632 -11.688 8.568 1.00 89.75 91 LYS A O 1
ATOM 754 N N . GLY A 1 92 ? -8.955 -12.254 7.193 1.00 87.44 92 GLY A N 1
ATOM 755 C CA . GLY A 1 92 ? -8.354 -13.236 8.095 1.00 87.44 92 GLY A CA 1
ATOM 756 C C . GLY A 1 92 ? -7.932 -12.620 9.430 1.00 87.44 92 GLY A C 1
ATOM 757 O O . GLY A 1 92 ? -8.177 -13.212 10.480 1.00 87.44 92 GLY A O 1
ATOM 758 N N . THR A 1 93 ? -7.378 -11.405 9.409 1.00 88.44 93 THR A N 1
ATOM 759 C CA . THR A 1 93 ? -7.037 -10.655 10.626 1.00 88.44 93 THR A CA 1
ATOM 760 C C . THR A 1 93 ? -8.269 -10.291 11.448 1.00 88.44 93 THR A C 1
ATOM 762 O O . THR A 1 93 ? -8.273 -10.532 12.653 1.00 88.44 93 THR A O 1
ATOM 765 N N . LEU A 1 94 ? -9.322 -9.759 10.824 1.00 91.44 94 LEU A N 1
ATOM 766 C CA . LEU A 1 94 ? -10.567 -9.412 11.516 1.00 91.44 94 LEU A CA 1
ATOM 767 C C . LEU A 1 94 ? -11.276 -10.652 12.075 1.00 91.44 94 LEU A C 1
ATOM 769 O O . LEU A 1 94 ? -11.736 -10.634 13.214 1.00 91.44 94 LEU A O 1
ATOM 773 N N . ASP A 1 95 ? -11.322 -11.750 11.319 1.00 91.94 95 ASP A N 1
ATOM 774 C CA . ASP A 1 95 ? -11.892 -13.019 11.781 1.00 91.94 95 ASP A CA 1
ATOM 775 C C . ASP A 1 95 ? -11.127 -13.566 12.991 1.00 91.94 95 ASP A C 1
ATOM 777 O O . ASP A 1 95 ? -11.741 -13.982 13.973 1.00 91.94 95 ASP A O 1
ATOM 781 N N . ALA A 1 96 ? -9.792 -13.541 12.946 1.00 87.19 96 ALA A N 1
ATOM 782 C CA . ALA A 1 96 ? -8.953 -13.970 14.060 1.00 87.19 96 ALA A CA 1
ATOM 783 C C . ALA A 1 96 ? -9.133 -13.067 15.289 1.00 87.19 96 ALA A C 1
ATOM 785 O O . ALA A 1 96 ? -9.266 -13.574 16.404 1.00 87.19 96 ALA A O 1
ATOM 786 N N . ALA A 1 97 ? -9.197 -11.746 15.095 1.00 87.62 97 ALA A N 1
ATOM 787 C CA . ALA A 1 97 ? -9.475 -10.798 16.168 1.00 87.62 97 ALA A CA 1
ATOM 788 C C . ALA A 1 97 ? -10.830 -11.095 16.827 1.00 87.62 97 ALA A C 1
ATOM 790 O O . ALA A 1 97 ? -10.899 -11.195 18.046 1.00 87.62 97 ALA A O 1
ATOM 791 N N . LEU A 1 98 ? -11.878 -11.358 16.040 1.00 90.94 98 LEU A N 1
ATOM 792 C CA . LEU A 1 98 ? -13.212 -11.696 16.547 1.00 90.94 98 LEU A CA 1
ATOM 793 C C . LEU A 1 98 ? -13.301 -13.068 17.227 1.00 90.94 98 LEU A C 1
ATOM 795 O O . LEU A 1 98 ? -14.215 -13.293 18.018 1.00 90.94 98 LEU A O 1
ATOM 799 N N . MET A 1 99 ? -12.396 -14.002 16.926 1.00 90.19 99 MET A N 1
ATOM 800 C CA . MET A 1 99 ? -12.294 -15.258 17.679 1.00 90.19 99 MET A CA 1
ATOM 801 C C . MET A 1 99 ? -11.721 -15.037 19.081 1.00 90.19 99 MET A C 1
ATOM 803 O O . MET A 1 99 ? -12.099 -15.748 20.009 1.00 90.19 99 MET A O 1
ATOM 807 N N . LEU A 1 100 ? -10.808 -14.075 19.228 1.00 86.25 100 LEU A N 1
ATOM 808 C CA . LEU A 1 100 ? -10.181 -13.728 20.504 1.00 86.25 100 LEU A CA 1
ATOM 809 C C . LEU A 1 100 ? -11.036 -12.745 21.316 1.00 86.25 100 LEU A C 1
ATOM 811 O O . LEU A 1 100 ? -11.083 -12.843 22.539 1.00 86.25 100 LEU A O 1
ATOM 815 N N . LEU A 1 101 ? -11.719 -11.828 20.629 1.00 89.12 101 LEU A N 1
ATOM 816 C CA . LEU A 1 101 ? -12.492 -10.714 21.176 1.00 89.12 101 LEU A CA 1
ATOM 817 C C . LEU A 1 101 ? -13.906 -10.732 20.572 1.00 89.12 101 LEU A C 1
ATOM 819 O O . LEU A 1 101 ? -14.231 -9.950 19.677 1.00 89.12 101 LEU A O 1
ATOM 823 N N . PRO A 1 102 ? -14.764 -11.666 21.009 1.00 90.69 102 PRO A N 1
ATOM 824 C CA . PRO A 1 102 ? -16.064 -11.887 20.381 1.00 90.69 102 PRO A CA 1
ATOM 825 C C . PRO A 1 102 ? -17.022 -10.697 20.510 1.00 90.69 102 PRO A C 1
ATOM 827 O O . PRO A 1 102 ? -17.901 -10.548 19.658 1.00 90.69 102 PRO A O 1
ATOM 830 N N . ASP A 1 103 ? -16.829 -9.857 21.530 1.00 91.31 103 ASP A N 1
ATOM 831 C CA . ASP A 1 103 ? -17.674 -8.699 21.838 1.00 91.31 103 ASP A CA 1
ATOM 832 C C . ASP A 1 103 ? -17.245 -7.413 21.109 1.00 91.31 103 ASP A C 1
ATOM 834 O O . ASP A 1 103 ? -17.892 -6.378 21.271 1.00 91.31 103 ASP A O 1
ATOM 838 N N . THR A 1 104 ? -16.187 -7.463 20.287 1.00 91.62 104 THR A N 1
ATOM 839 C CA . THR A 1 104 ? -15.721 -6.302 19.521 1.00 91.62 104 THR A CA 1
ATOM 840 C C . THR A 1 104 ? -16.799 -5.787 18.571 1.00 91.62 104 THR A C 1
ATOM 842 O O . THR A 1 104 ? -17.335 -6.540 17.753 1.00 91.62 104 THR A O 1
ATOM 845 N N . LYS A 1 105 ? -17.062 -4.477 18.645 1.00 92.81 105 LYS A N 1
ATOM 846 C CA . LYS A 1 105 ? -18.006 -3.762 17.763 1.00 92.81 105 LYS A CA 1
ATOM 847 C C . LYS A 1 105 ? -17.345 -2.668 16.940 1.00 92.81 105 LYS A C 1
ATOM 849 O O . LYS A 1 105 ? -17.834 -2.352 15.863 1.00 92.81 105 LYS A O 1
ATOM 854 N N . GLU A 1 106 ? -16.242 -2.114 17.428 1.00 94.31 106 GLU A N 1
ATOM 855 C CA . GLU A 1 106 ? -15.579 -0.962 16.821 1.00 94.31 106 GLU A CA 1
ATOM 856 C C . GLU A 1 106 ? -14.187 -1.352 16.312 1.00 94.31 106 GLU A C 1
ATOM 858 O O . GLU A 1 106 ? -13.388 -1.956 17.032 1.00 94.31 106 GLU A O 1
ATOM 863 N N . VAL A 1 107 ? -13.893 -0.991 15.065 1.00 95.06 107 VAL A N 1
ATOM 864 C CA . VAL A 1 107 ? -12.582 -1.140 14.428 1.00 95.06 107 VAL A CA 1
ATOM 865 C C . VAL A 1 107 ? -12.065 0.243 14.061 1.00 95.06 107 VAL A C 1
ATOM 867 O O . VAL A 1 107 ? -12.627 0.919 13.200 1.00 95.06 107 VAL A O 1
ATOM 870 N N . TYR A 1 108 ? -10.961 0.643 14.680 1.00 94.62 108 TYR A N 1
ATOM 871 C CA . TYR A 1 108 ? -10.268 1.887 14.370 1.00 94.62 108 TYR A CA 1
ATOM 872 C C . TYR A 1 108 ? -9.102 1.594 13.433 1.00 94.62 108 TYR A C 1
ATOM 874 O O . TYR A 1 108 ? -8.172 0.874 13.786 1.00 94.62 108 TYR A O 1
ATOM 882 N N . VAL A 1 109 ? -9.153 2.126 12.220 1.00 94.62 109 VAL A N 1
ATOM 883 C CA . VAL A 1 109 ? -8.117 1.951 11.204 1.00 94.62 109 VAL A CA 1
ATOM 884 C C . VAL A 1 109 ? -7.173 3.137 11.268 1.00 94.62 109 VAL A C 1
ATOM 886 O O . VAL A 1 109 ? -7.593 4.265 11.023 1.00 94.62 109 VAL A O 1
ATOM 889 N N . ILE A 1 110 ? -5.901 2.885 11.556 1.00 93.44 110 ILE A N 1
ATOM 890 C CA . ILE A 1 110 ? -4.867 3.922 11.537 1.00 93.44 110 ILE A CA 1
ATOM 891 C C . ILE A 1 110 ? -4.160 3.872 10.184 1.00 93.44 110 ILE A C 1
ATOM 893 O O . ILE A 1 110 ? -3.523 2.867 9.847 1.00 93.44 110 ILE A O 1
ATOM 897 N N . ASN A 1 111 ? -4.284 4.966 9.435 1.00 92.00 111 ASN A N 1
ATOM 898 C CA . ASN A 1 111 ? -3.663 5.207 8.136 1.00 92.00 111 ASN A CA 1
ATOM 899 C C . ASN A 1 111 ? -3.096 6.636 8.098 1.00 92.00 111 ASN A C 1
ATOM 901 O O . ASN A 1 111 ? -3.509 7.478 8.878 1.00 92.00 111 ASN A O 1
ATOM 905 N N . ASP A 1 112 ? -2.177 6.927 7.191 1.00 90.25 112 ASP A N 1
ATOM 906 C CA . ASP A 1 112 ? -1.802 8.287 6.820 1.00 90.25 112 ASP A CA 1
ATOM 907 C C . ASP A 1 112 ? -2.577 8.735 5.573 1.00 90.25 112 ASP A C 1
ATOM 909 O O . ASP A 1 112 ? -3.221 7.937 4.888 1.00 90.25 112 ASP A O 1
ATOM 913 N N . ALA A 1 113 ? -2.504 10.026 5.256 1.00 87.44 113 ALA A N 1
ATOM 914 C CA . ALA A 1 113 ? -3.153 10.617 4.085 1.00 87.44 113 ALA A CA 1
ATOM 915 C C . ALA A 1 113 ? -2.388 10.370 2.762 1.00 87.44 113 ALA A C 1
ATOM 917 O O . ALA A 1 113 ? -2.574 11.098 1.782 1.00 87.44 113 ALA A O 1
ATOM 918 N N . SER A 1 114 ? -1.485 9.381 2.712 1.00 83.88 114 SER A N 1
ATOM 919 C CA . SER A 1 114 ? -0.747 9.048 1.492 1.00 83.88 114 SER A CA 1
ATOM 920 C C . SER A 1 114 ? -1.615 8.291 0.481 1.00 83.88 114 SER A C 1
ATOM 922 O O . SER A 1 114 ? -2.670 7.744 0.804 1.00 83.88 114 SER A O 1
ATOM 924 N N . LEU A 1 115 ? -1.128 8.173 -0.761 1.00 80.00 115 LEU A N 1
ATOM 925 C CA . LEU A 1 115 ? -1.759 7.321 -1.779 1.00 80.00 115 LEU A CA 1
ATOM 926 C C . LEU A 1 115 ? -1.904 5.862 -1.311 1.00 80.00 115 LEU A C 1
ATOM 928 O O . LEU A 1 115 ? -2.885 5.201 -1.650 1.00 80.00 115 LEU A O 1
ATOM 932 N N . THR A 1 116 ? -0.953 5.367 -0.511 1.00 81.38 116 THR A N 1
ATOM 933 C CA . THR A 1 116 ? -1.015 4.025 0.080 1.00 81.38 116 THR A CA 1
ATOM 934 C C . THR A 1 116 ? -2.115 3.935 1.135 1.00 81.38 116 THR A C 1
ATOM 936 O O . THR A 1 116 ? -2.844 2.944 1.153 1.00 81.38 116 THR A O 1
ATOM 939 N N . GLY A 1 117 ? -2.262 4.956 1.984 1.00 87.69 117 GLY A N 1
ATOM 940 C CA . GLY A 1 117 ? -3.337 5.044 2.975 1.00 87.69 117 GLY A CA 1
ATOM 941 C C . GLY A 1 117 ? -4.726 5.062 2.332 1.00 87.69 117 GLY A C 1
ATOM 942 O O . GLY A 1 117 ? -5.599 4.283 2.720 1.00 87.69 117 GLY A O 1
ATOM 943 N N . GLU A 1 118 ? -4.908 5.843 1.266 1.00 86.88 118 GLU A N 1
ATOM 944 C CA . GLU A 1 118 ? -6.156 5.863 0.489 1.00 86.88 118 GLU A CA 1
ATOM 945 C C . GLU A 1 118 ? -6.449 4.513 -0.185 1.00 86.88 118 GLU A C 1
ATOM 947 O O . GLU A 1 118 ? -7.577 4.013 -0.147 1.00 86.88 118 GLU A O 1
ATOM 952 N N . ALA A 1 119 ? -5.433 3.857 -0.749 1.00 84.06 119 ALA A N 1
ATOM 953 C CA . ALA A 1 119 ? -5.597 2.521 -1.314 1.00 84.06 119 ALA A CA 1
ATOM 954 C C . ALA A 1 119 ? -5.972 1.481 -0.235 1.00 84.06 119 ALA A C 1
ATOM 956 O O . ALA A 1 119 ? -6.884 0.674 -0.449 1.00 84.06 119 ALA A O 1
ATOM 957 N N . ASN A 1 120 ? -5.361 1.551 0.957 1.00 88.19 120 ASN A N 1
ATOM 958 C CA . ASN A 1 120 ? -5.720 0.716 2.110 1.00 88.19 120 ASN A CA 1
ATOM 959 C C . ASN A 1 120 ? -7.195 0.924 2.477 1.00 88.19 120 ASN A C 1
ATOM 961 O O . ASN A 1 120 ? -7.935 -0.044 2.656 1.00 88.19 120 ASN A O 1
ATOM 965 N N . LYS A 1 121 ? -7.642 2.183 2.550 1.00 91.38 121 LYS A N 1
ATOM 966 C CA . LYS A 1 121 ? -9.028 2.551 2.859 1.00 91.38 121 LYS A CA 1
ATOM 967 C C . LYS A 1 121 ? -10.018 1.945 1.869 1.00 91.38 121 LYS A C 1
ATOM 969 O O . LYS A 1 121 ? -11.044 1.401 2.284 1.00 91.38 121 LYS A O 1
ATOM 974 N N . MET A 1 122 ? -9.721 1.983 0.569 1.00 89.38 122 MET A N 1
ATOM 975 C CA . MET A 1 122 ? -10.574 1.361 -0.452 1.00 89.38 122 MET A CA 1
ATOM 976 C C . MET A 1 122 ? -10.706 -0.152 -0.247 1.00 89.38 122 MET A C 1
ATOM 978 O O . MET A 1 122 ? -11.822 -0.675 -0.282 1.00 89.38 122 MET A O 1
ATOM 982 N N . VAL A 1 123 ? -9.597 -0.851 0.017 1.00 87.44 123 VAL A N 1
ATOM 983 C CA . VAL A 1 123 ? -9.609 -2.302 0.271 1.00 87.44 123 VAL A CA 1
ATOM 984 C C . VAL A 1 123 ? -10.367 -2.633 1.557 1.00 87.44 123 VAL A C 1
ATOM 986 O O . VAL A 1 123 ? -11.198 -3.542 1.565 1.00 87.44 123 VAL A O 1
ATOM 989 N N . ILE A 1 124 ? -10.145 -1.877 2.633 1.00 91.94 124 ILE A N 1
ATOM 990 C CA . ILE A 1 124 ? -10.840 -2.089 3.908 1.00 91.94 124 ILE A CA 1
ATOM 991 C C . ILE A 1 124 ? -12.338 -1.876 3.749 1.00 91.94 124 ILE A C 1
ATOM 993 O O . ILE A 1 124 ? -13.103 -2.699 4.235 1.00 91.94 124 ILE A O 1
ATOM 997 N N . ASN A 1 125 ? -12.778 -0.845 3.026 1.00 92.69 125 ASN A N 1
ATOM 998 C CA . ASN A 1 125 ? -14.203 -0.618 2.785 1.00 92.69 125 ASN A CA 1
ATOM 999 C C . ASN A 1 125 ? -14.871 -1.783 2.035 1.00 92.69 125 ASN A C 1
ATOM 1001 O O . ASN A 1 125 ? -16.012 -2.135 2.340 1.00 92.69 125 ASN A O 1
ATOM 1005 N N . GLN A 1 126 ? -14.168 -2.428 1.098 1.00 90.19 126 GLN A N 1
ATOM 1006 C CA . GLN A 1 126 ? -14.676 -3.634 0.431 1.00 90.19 126 GLN A CA 1
ATOM 1007 C C . GLN A 1 126 ? -14.818 -4.809 1.408 1.00 90.19 126 GLN A C 1
ATOM 1009 O O . GLN A 1 126 ? -15.810 -5.536 1.359 1.00 90.19 126 GLN A O 1
ATOM 1014 N N . VAL A 1 127 ? -13.855 -4.983 2.316 1.00 91.00 127 VAL A N 1
ATOM 1015 C CA . VAL A 1 127 ? -13.884 -6.037 3.343 1.00 91.00 127 VAL A CA 1
ATOM 1016 C C . VAL A 1 127 ? -14.946 -5.750 4.412 1.00 91.00 127 VAL A C 1
ATOM 1018 O O . VAL A 1 127 ? -15.674 -6.660 4.808 1.00 91.00 127 VAL A O 1
ATOM 1021 N N . ALA A 1 128 ? -15.092 -4.491 4.829 1.00 93.50 128 ALA A N 1
ATOM 1022 C CA . ALA A 1 128 ? -16.031 -4.026 5.848 1.00 93.50 128 ALA A CA 1
ATOM 1023 C C . ALA A 1 128 ? -17.489 -4.349 5.494 1.00 93.50 128 ALA A C 1
ATOM 1025 O O . ALA A 1 128 ? -18.280 -4.669 6.381 1.00 93.50 128 ALA A O 1
ATOM 1026 N N . ALA A 1 129 ? -17.834 -4.369 4.200 1.00 91.62 129 ALA A N 1
ATOM 1027 C CA . ALA A 1 129 ? -19.156 -4.780 3.731 1.00 91.62 129 ALA A CA 1
ATOM 1028 C C . ALA A 1 129 ? -19.548 -6.195 4.207 1.00 91.62 129 ALA A C 1
ATOM 1030 O O . ALA A 1 129 ? -20.720 -6.449 4.483 1.00 91.62 129 ALA A O 1
ATOM 1031 N N . GLY A 1 130 ? -18.578 -7.105 4.363 1.00 93.69 130 GLY A N 1
ATOM 1032 C CA . GLY A 1 130 ? -18.796 -8.457 4.890 1.00 93.69 130 GLY A CA 1
ATOM 1033 C C . GLY A 1 130 ? -19.080 -8.520 6.396 1.00 93.69 130 GLY A C 1
ATOM 1034 O O . GLY A 1 130 ? -19.541 -9.551 6.881 1.00 93.69 130 GLY A O 1
ATOM 1035 N N . TYR A 1 131 ? -18.839 -7.428 7.126 1.00 95.44 131 TYR A N 1
ATOM 1036 C CA . TYR A 1 131 ? -19.057 -7.306 8.571 1.00 95.44 131 TYR A CA 1
ATOM 1037 C C . TYR A 1 131 ? -20.197 -6.339 8.918 1.00 95.44 131 TYR A C 1
ATOM 1039 O O . TYR A 1 131 ? -20.365 -5.978 10.085 1.00 95.44 131 TYR A O 1
ATOM 1047 N N . ALA A 1 132 ? -20.994 -5.925 7.928 1.00 92.75 132 ALA A N 1
ATOM 1048 C CA . ALA A 1 132 ? -22.109 -5.009 8.126 1.00 92.75 132 ALA A CA 1
ATOM 1049 C C . ALA A 1 132 ? -23.068 -5.508 9.224 1.00 92.75 132 ALA A C 1
ATOM 1051 O O . ALA A 1 132 ? -23.501 -6.661 9.223 1.00 92.75 132 ALA A O 1
ATOM 1052 N N . GLY A 1 133 ? -23.390 -4.631 10.178 1.00 91.50 133 GLY A N 1
ATOM 1053 C CA . GLY A 1 133 ? -24.233 -4.956 11.335 1.00 91.50 133 GLY A CA 1
ATOM 1054 C C . GLY A 1 133 ? -23.520 -5.712 12.462 1.00 91.50 133 GLY A C 1
ATOM 1055 O O . GLY A 1 133 ? -24.139 -5.957 13.496 1.00 91.50 133 GLY A O 1
ATOM 1056 N N . ARG A 1 134 ? -22.239 -6.062 12.288 1.00 93.44 134 ARG A N 1
ATOM 1057 C CA . ARG A 1 134 ? -21.384 -6.635 13.335 1.00 93.44 134 ARG A CA 1
ATOM 1058 C C . ARG A 1 134 ? -20.269 -5.685 13.762 1.00 93.44 134 ARG A C 1
ATOM 1060 O O . ARG A 1 134 ? -20.047 -5.547 14.957 1.00 93.44 134 ARG A O 1
ATOM 1067 N N . LEU A 1 135 ? -19.579 -5.074 12.801 1.00 95.44 135 LEU A N 1
ATOM 1068 C CA . LEU A 1 135 ? -18.473 -4.152 13.046 1.00 95.44 135 LEU A CA 1
ATOM 1069 C C . LEU A 1 135 ? -18.757 -2.779 12.443 1.00 95.44 135 LEU A C 1
ATOM 1071 O O . LEU A 1 135 ? -19.260 -2.677 11.322 1.00 95.44 135 LEU A O 1
ATOM 1075 N N . ASN A 1 136 ? -18.361 -1.745 13.173 1.00 95.00 136 ASN A N 1
ATOM 1076 C CA . ASN A 1 136 ? -18.284 -0.364 12.730 1.00 95.00 136 ASN A CA 1
ATOM 1077 C C . ASN A 1 136 ? -16.816 -0.009 12.483 1.00 95.00 136 ASN A C 1
ATOM 1079 O O . ASN A 1 136 ? -15.946 -0.379 13.269 1.00 95.00 136 ASN A O 1
ATOM 1083 N N . PHE A 1 137 ? -16.539 0.693 11.385 1.00 95.75 137 PHE A N 1
ATOM 1084 C CA . PHE A 1 137 ? -15.182 1.078 11.001 1.00 95.75 137 PHE A CA 1
ATOM 1085 C C . PHE A 1 137 ? -15.027 2.594 11.082 1.00 95.75 137 PHE A C 1
ATOM 1087 O O . PHE A 1 137 ? -15.799 3.329 10.465 1.00 95.75 137 PHE A O 1
ATOM 1094 N N . THR A 1 138 ? -13.999 3.044 11.798 1.00 95.00 138 THR A N 1
ATOM 1095 C CA . THR A 1 138 ? -13.605 4.453 11.906 1.00 95.00 138 THR A CA 1
ATOM 1096 C C . THR A 1 138 ? -12.176 4.608 11.404 1.00 95.00 138 THR A C 1
ATOM 1098 O O . THR A 1 138 ? -11.290 3.880 11.842 1.00 95.00 138 THR A O 1
ATOM 1101 N N . PHE A 1 139 ? -11.939 5.542 10.485 1.00 94.62 139 PHE A N 1
ATOM 1102 C CA . PHE A 1 139 ? -10.618 5.787 9.903 1.00 94.62 139 PHE A CA 1
ATOM 1103 C C . PHE A 1 139 ? -9.956 7.007 10.551 1.00 94.62 139 PHE A C 1
ATOM 1105 O O . PHE A 1 139 ? -10.551 8.083 10.598 1.00 94.62 139 PHE A O 1
ATOM 1112 N N . LEU A 1 140 ? -8.727 6.831 11.035 1.00 93.62 140 LEU A N 1
ATOM 1113 C CA . LEU A 1 140 ? -7.901 7.847 11.685 1.00 93.62 140 LEU A CA 1
ATOM 1114 C C . LEU A 1 140 ? -6.749 8.221 10.736 1.00 93.62 140 LEU A C 1
ATOM 1116 O O . LEU A 1 140 ? -5.681 7.622 10.815 1.00 93.62 140 LEU A O 1
ATOM 1120 N N . GLU A 1 141 ? -7.010 9.137 9.792 1.00 89.31 141 GLU A N 1
ATOM 1121 C CA . GLU A 1 141 ? -6.161 9.369 8.598 1.00 89.31 141 GLU A CA 1
ATOM 1122 C C . GLU A 1 141 ? -5.419 10.716 8.556 1.00 89.31 141 GLU A C 1
ATOM 1124 O O . GLU A 1 141 ? -4.362 10.824 7.940 1.00 89.31 141 GLU A O 1
ATOM 1129 N N . ASP A 1 142 ? -5.962 11.748 9.209 1.00 89.19 142 ASP A N 1
ATOM 1130 C CA . ASP A 1 142 ? -5.446 13.125 9.165 1.00 89.19 142 ASP A CA 1
ATOM 1131 C C . ASP A 1 142 ? -5.122 13.650 10.572 1.00 89.19 142 ASP A C 1
ATOM 1133 O O . ASP A 1 142 ? -5.711 14.614 11.066 1.00 89.19 142 ASP A O 1
ATOM 1137 N N . TYR A 1 143 ? -4.210 12.953 11.248 1.00 94.00 143 TYR A N 1
ATOM 1138 C CA . TYR A 1 143 ? -3.823 13.218 12.634 1.00 94.00 143 TYR A CA 1
ATOM 1139 C C . TYR A 1 143 ? -2.345 13.622 12.717 1.00 94.00 143 TYR A C 1
ATOM 1141 O O . TYR A 1 143 ? -1.513 13.131 11.950 1.00 94.00 143 TYR A O 1
ATOM 1149 N N . THR A 1 144 ? -1.988 14.488 13.671 1.00 95.75 144 THR A N 1
ATOM 1150 C CA . THR A 1 144 ? -0.618 14.473 14.216 1.00 95.75 144 THR A CA 1
ATOM 1151 C C . THR A 1 144 ? -0.448 13.264 15.132 1.00 95.75 144 THR A C 1
ATOM 1153 O O . THR A 1 144 ? -1.432 12.711 15.628 1.00 95.75 144 THR A O 1
ATOM 1156 N N . MET A 1 145 ? 0.788 12.842 15.406 1.00 94.44 145 MET A N 1
ATOM 1157 C CA . MET A 1 145 ? 0.999 11.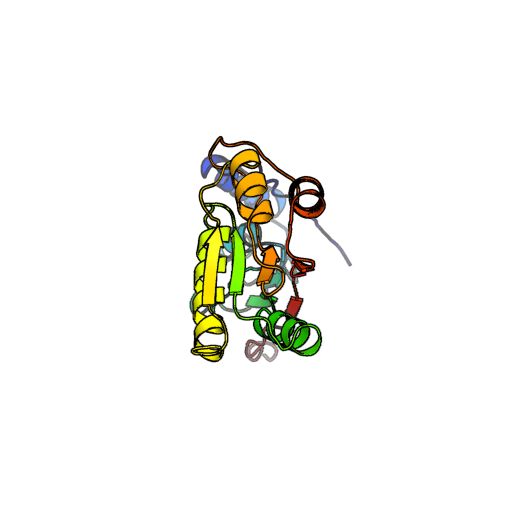724 16.334 1.00 94.44 145 MET A CA 1
ATOM 1158 C C . MET A 1 145 ? 0.427 12.007 17.731 1.00 94.44 145 MET A C 1
ATOM 1160 O O . MET A 1 145 ? -0.125 11.111 18.361 1.00 94.44 145 MET A O 1
ATOM 1164 N N . GLU A 1 146 ? 0.512 13.246 18.214 1.00 95.06 146 GLU A N 1
ATOM 1165 C CA . GLU A 1 146 ? -0.035 13.641 19.515 1.00 95.06 146 GLU A CA 1
ATOM 1166 C C . GLU A 1 146 ? -1.569 13.576 19.535 1.00 95.06 146 GLU A C 1
ATOM 1168 O O . GLU A 1 146 ? -2.156 13.104 20.509 1.00 95.06 146 GLU A O 1
ATOM 1173 N N . GLU A 1 147 ? -2.229 14.010 18.457 1.00 95.44 147 GLU A N 1
ATOM 1174 C CA . GLU A 1 147 ? -3.683 13.882 18.314 1.00 95.44 147 GLU A CA 1
ATOM 1175 C C . GLU A 1 147 ? -4.094 12.412 18.237 1.00 95.44 147 GLU A C 1
ATOM 1177 O O . GLU A 1 147 ? -5.062 12.008 18.877 1.00 95.44 147 GLU A O 1
ATOM 1182 N N . LEU A 1 148 ? -3.337 11.599 17.495 1.00 94.50 148 LEU A N 1
ATOM 1183 C CA . LEU A 1 148 ? -3.591 10.169 17.375 1.00 94.50 148 LEU A CA 1
ATOM 1184 C C . LEU A 1 148 ? -3.450 9.477 18.734 1.00 94.50 148 LEU A C 1
ATOM 1186 O O . LEU A 1 148 ? -4.309 8.683 19.100 1.00 94.50 148 LEU A O 1
ATOM 1190 N N . GLN A 1 149 ? -2.414 9.811 19.509 1.00 93.75 149 GLN A N 1
ATOM 1191 C CA . GLN A 1 149 ? -2.222 9.330 20.881 1.00 93.75 149 GLN A CA 1
ATOM 1192 C C . GLN A 1 149 ? -3.389 9.707 21.798 1.00 93.75 149 GLN A C 1
ATOM 1194 O O . GLN A 1 149 ? -3.844 8.879 22.588 1.00 93.75 149 GLN A O 1
ATOM 1199 N N . ALA A 1 150 ? -3.883 10.942 21.688 1.00 93.62 150 ALA A N 1
ATOM 1200 C CA . ALA A 1 150 ? -5.045 11.386 22.442 1.00 93.62 150 ALA A CA 1
ATOM 1201 C C . ALA A 1 150 ? -6.298 10.593 22.043 1.00 93.62 150 ALA A C 1
ATOM 1203 O O . ALA A 1 150 ? -6.987 10.079 22.921 1.00 93.62 150 ALA A O 1
ATOM 1204 N N . GLU A 1 151 ? -6.553 10.412 20.747 1.00 93.38 151 GLU A N 1
ATOM 1205 C CA . GLU A 1 151 ? -7.699 9.650 20.243 1.00 93.38 151 GLU A CA 1
ATOM 1206 C C . GLU A 1 151 ? -7.661 8.194 20.728 1.00 93.38 151 GLU A C 1
ATOM 1208 O O . GLU A 1 151 ? -8.618 7.724 21.349 1.00 93.38 151 GLU A O 1
ATOM 1213 N N . VAL A 1 152 ? -6.528 7.495 20.548 1.00 91.69 152 VAL A N 1
ATOM 1214 C CA . VAL A 1 152 ? -6.401 6.073 20.925 1.00 91.69 152 VAL A CA 1
ATOM 1215 C C . VAL A 1 152 ? -6.555 5.833 22.432 1.00 91.69 152 VAL A C 1
ATOM 1217 O O . VAL A 1 152 ? -6.943 4.740 22.852 1.00 91.69 152 VAL A O 1
ATOM 1220 N N . SER A 1 153 ? -6.296 6.855 23.254 1.00 90.56 153 SER A N 1
ATOM 1221 C CA . SER A 1 153 ? -6.490 6.801 24.709 1.00 90.56 153 SER A CA 1
ATOM 1222 C C . SER A 1 153 ? -7.954 6.864 25.145 1.00 90.56 153 SER A C 1
ATOM 1224 O O . SER A 1 153 ? -8.283 6.497 26.271 1.00 90.56 153 SER A O 1
ATOM 1226 N N . THR A 1 154 ? -8.850 7.298 24.257 1.00 90.69 154 THR A N 1
ATOM 1227 C CA . THR A 1 154 ? -10.290 7.401 24.540 1.00 90.69 154 THR A CA 1
ATOM 1228 C C . THR A 1 154 ? -11.090 6.199 24.050 1.00 90.69 154 THR A C 1
ATOM 1230 O O . THR A 1 154 ? -12.281 6.088 24.349 1.00 90.69 154 THR A O 1
ATOM 1233 N N . LEU A 1 155 ? -10.449 5.287 23.313 1.00 90.38 155 LEU A N 1
ATOM 1234 C CA . LEU A 1 155 ? -11.127 4.147 22.710 1.00 90.38 155 LEU A CA 1
ATOM 1235 C C . LEU A 1 155 ? -11.653 3.185 23.773 1.00 90.38 155 LEU A C 1
ATOM 1237 O O . LEU A 1 155 ? -11.064 2.999 24.841 1.00 90.38 155 LEU A O 1
ATOM 1241 N N . SER A 1 156 ? -12.779 2.548 23.460 1.00 84.75 156 SER A N 1
ATOM 1242 C CA . SER A 1 156 ? -13.372 1.543 24.341 1.00 84.75 156 SER A CA 1
ATOM 1243 C C . SER A 1 156 ? -12.540 0.256 24.380 1.00 84.75 156 SER A C 1
ATOM 1245 O O . SER A 1 156 ? -11.895 -0.111 23.397 1.00 84.75 156 SER A O 1
ATOM 1247 N N . GLU A 1 157 ? -12.610 -0.483 25.487 1.00 80.31 157 GLU A N 1
ATOM 1248 C CA . GLU A 1 157 ? -11.986 -1.812 25.595 1.00 80.31 157 GLU A CA 1
ATOM 1249 C C . GLU A 1 157 ? -12.609 -2.837 24.622 1.00 80.31 157 GLU A C 1
ATOM 1251 O O . GLU A 1 157 ? -11.950 -3.797 24.233 1.00 80.31 157 GLU A O 1
ATOM 1256 N N . GLU A 1 158 ? -13.848 -2.604 24.164 1.00 83.00 158 GLU A N 1
ATOM 1257 C CA . GLU A 1 158 ? -14.563 -3.406 23.151 1.00 83.00 158 GLU A CA 1
ATOM 1258 C C . GLU A 1 158 ? -14.178 -3.037 21.701 1.00 83.00 158 GLU A C 1
ATOM 1260 O O . GLU A 1 158 ? -14.904 -3.345 20.747 1.00 83.00 158 GLU A O 1
ATOM 1265 N N . SER A 1 159 ? -13.050 -2.355 21.511 1.00 90.25 159 SER A N 1
ATOM 1266 C CA . SER A 1 159 ? -12.555 -1.956 20.196 1.00 90.25 159 SER A CA 1
ATOM 1267 C C . SER A 1 159 ? -11.210 -2.584 19.862 1.00 90.25 159 SER A C 1
ATOM 1269 O O . SER A 1 159 ? -10.460 -3.012 20.741 1.00 90.25 159 SER A O 1
ATOM 1271 N N . ILE A 1 160 ? -10.906 -2.639 18.569 1.00 92.12 160 ILE A N 1
ATOM 1272 C CA . ILE A 1 160 ? -9.590 -3.032 18.066 1.00 92.12 160 ILE A CA 1
ATOM 1273 C C . ILE A 1 160 ? -9.013 -1.927 17.191 1.00 92.12 160 ILE A C 1
ATOM 1275 O O . ILE A 1 160 ? -9.745 -1.245 16.470 1.00 92.12 160 ILE A O 1
ATOM 1279 N N . ILE A 1 161 ? -7.689 -1.791 17.216 1.00 92.31 161 ILE A N 1
ATOM 1280 C CA . ILE A 1 161 ? -6.960 -0.948 16.269 1.00 92.31 161 ILE A CA 1
ATOM 1281 C C . ILE A 1 161 ? -6.401 -1.833 15.156 1.00 92.31 161 ILE A C 1
ATOM 1283 O O . ILE A 1 161 ? -5.632 -2.761 15.416 1.00 92.31 161 ILE A O 1
ATOM 1287 N N . LEU A 1 162 ? -6.744 -1.513 13.912 1.00 91.69 162 LEU A N 1
ATOM 1288 C CA . LEU A 1 162 ? -6.107 -2.044 12.716 1.00 91.69 162 LEU A CA 1
ATOM 1289 C C . LEU A 1 162 ? -5.050 -1.042 12.235 1.00 91.69 162 LEU A C 1
ATOM 1291 O O . LEU A 1 162 ? -5.370 -0.054 11.572 1.00 91.69 162 LEU A O 1
ATOM 1295 N N . LEU A 1 163 ? -3.788 -1.285 12.591 1.00 89.69 163 LEU A N 1
ATOM 1296 C CA . LEU A 1 163 ? -2.674 -0.436 12.169 1.00 89.69 163 LEU A CA 1
ATOM 1297 C C . LEU A 1 163 ? -2.194 -0.864 10.780 1.00 89.69 163 LEU A C 1
ATOM 1299 O O . LEU A 1 163 ? -1.591 -1.933 10.618 1.00 89.69 163 LEU A O 1
ATOM 1303 N N . MET A 1 164 ? -2.458 -0.004 9.799 1.00 87.56 164 MET A N 1
ATOM 1304 C CA . MET A 1 164 ? -2.138 -0.224 8.393 1.00 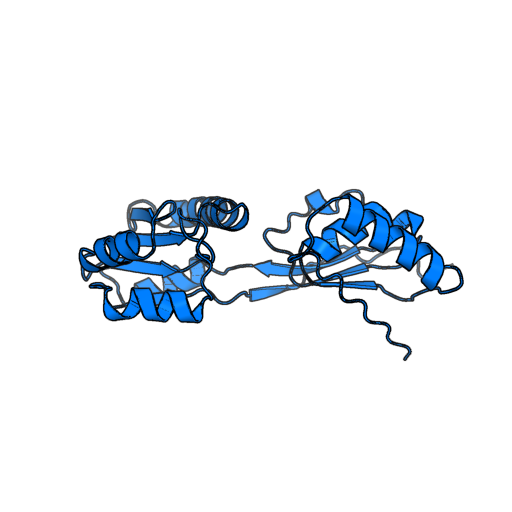87.56 164 MET A CA 1
ATOM 1305 C C . MET A 1 164 ? -0.840 0.496 8.016 1.00 87.56 164 MET A C 1
ATOM 1307 O O . MET A 1 164 ? 0.241 -0.080 8.119 1.00 87.56 164 MET A O 1
ATOM 1311 N N . THR A 1 165 ? -0.916 1.755 7.582 1.00 86.50 165 THR A N 1
ATOM 1312 C CA . THR A 1 165 ? 0.248 2.543 7.160 1.00 86.50 165 THR A CA 1
ATOM 1313 C C . THR A 1 165 ? 0.152 3.933 7.751 1.00 86.50 165 THR A C 1
ATOM 1315 O O . THR A 1 165 ? -0.690 4.693 7.315 1.00 86.50 165 THR A O 1
ATOM 1318 N N . PHE A 1 166 ? 1.006 4.259 8.718 1.00 89.00 166 PHE A N 1
ATOM 1319 C CA . PHE A 1 166 ? 1.149 5.616 9.248 1.00 89.00 166 PHE A CA 1
ATOM 1320 C C . PHE A 1 166 ? 2.635 5.954 9.247 1.00 89.00 166 PHE A C 1
ATOM 1322 O O . PHE A 1 166 ? 3.329 5.718 10.230 1.00 89.00 166 PHE A O 1
ATOM 1329 N N . ASN A 1 167 ? 3.157 6.382 8.105 1.00 88.88 167 ASN A N 1
ATOM 1330 C CA . ASN A 1 167 ? 4.575 6.698 7.949 1.00 88.88 167 ASN A CA 1
ATOM 1331 C C . ASN A 1 167 ? 4.841 8.194 8.006 1.00 88.88 167 ASN A C 1
ATOM 1333 O O . ASN A 1 167 ? 5.980 8.580 8.227 1.00 88.88 167 ASN A O 1
ATOM 1337 N N . GLN A 1 168 ? 3.821 9.022 7.798 1.00 90.44 168 GLN A N 1
ATOM 1338 C CA . GLN A 1 168 ? 3.932 10.467 7.873 1.00 90.44 168 GLN A CA 1
ATOM 1339 C C . GLN A 1 168 ? 2.667 11.044 8.501 1.00 90.44 168 GLN A C 1
ATOM 1341 O O . GLN A 1 168 ? 1.560 10.674 8.118 1.00 90.44 168 GLN A O 1
ATOM 1346 N N . ASP A 1 169 ? 2.829 11.939 9.471 1.00 93.44 169 ASP A N 1
ATOM 1347 C CA . ASP A 1 169 ? 1.698 12.640 10.073 1.00 93.44 169 ASP A CA 1
ATOM 1348 C C . ASP A 1 169 ? 1.302 13.893 9.275 1.00 93.44 169 ASP A C 1
ATOM 1350 O O . ASP A 1 169 ? 1.988 14.309 8.336 1.00 93.44 169 ASP A O 1
ATOM 1354 N N . ARG A 1 170 ? 0.213 14.554 9.680 1.00 93.88 170 ARG A N 1
ATOM 1355 C CA . ARG A 1 170 ? -0.263 15.781 9.016 1.00 93.88 170 ARG A CA 1
ATOM 1356 C C . ARG A 1 170 ? 0.774 16.916 8.960 1.00 93.88 170 ARG A C 1
ATOM 1358 O O . ARG A 1 170 ? 0.678 17.796 8.106 1.00 93.88 170 ARG A O 1
ATOM 1365 N N . THR A 1 171 ? 1.757 16.936 9.859 1.00 94.06 171 THR A N 1
ATOM 1366 C CA . THR A 1 171 ? 2.815 17.960 9.879 1.00 94.06 171 THR A CA 1
ATOM 1367 C C . THR A 1 171 ? 3.987 17.641 8.949 1.00 94.06 171 THR A C 1
ATOM 1369 O O . THR A 1 171 ? 4.889 18.467 8.804 1.00 94.06 171 THR A O 1
ATOM 1372 N N . GLY A 1 172 ? 3.971 16.475 8.295 1.00 88.94 172 GLY A N 1
ATOM 1373 C CA . GLY A 1 172 ? 5.058 15.991 7.450 1.00 88.94 172 GLY A CA 1
ATOM 1374 C C . GLY A 1 172 ? 6.167 15.292 8.236 1.00 88.94 172 GLY A C 1
ATOM 1375 O O . GLY A 1 172 ? 7.266 15.120 7.713 1.00 88.94 172 GLY A O 1
ATOM 1376 N N . ARG A 1 173 ? 5.924 14.923 9.501 1.00 92.06 173 ARG A N 1
ATOM 1377 C CA . ARG A 1 173 ? 6.902 14.190 10.303 1.00 92.06 173 ARG A CA 1
ATOM 1378 C C . ARG A 1 173 ? 6.838 12.709 9.971 1.00 92.06 173 ARG A C 1
ATOM 1380 O O . ARG A 1 173 ? 5.776 12.103 10.080 1.00 92.06 173 ARG A O 1
ATOM 1387 N N . ASP A 1 174 ? 7.990 12.141 9.633 1.00 90.25 174 ASP A N 1
ATOM 1388 C CA . ASP A 1 174 ? 8.099 10.727 9.293 1.00 90.25 174 ASP A CA 1
ATOM 1389 C C . ASP A 1 174 ? 8.230 9.834 10.537 1.00 90.25 174 ASP A C 1
ATOM 1391 O O . ASP A 1 174 ? 8.879 10.194 11.526 1.00 90.25 174 ASP A O 1
ATOM 1395 N N . TYR A 1 175 ? 7.653 8.640 10.448 1.00 88.81 175 TYR A N 1
ATOM 1396 C CA . TYR A 1 175 ? 7.688 7.589 11.453 1.00 88.81 175 TYR A CA 1
ATOM 1397 C C . TYR A 1 175 ? 7.966 6.245 10.785 1.00 88.81 175 TYR A C 1
ATOM 1399 O O . TYR A 1 175 ? 7.354 5.879 9.783 1.00 88.81 175 TYR A O 1
ATOM 1407 N N . SER A 1 176 ? 8.862 5.455 11.366 1.00 86.06 176 SER A N 1
ATOM 1408 C CA . SER A 1 176 ? 8.921 4.028 11.062 1.00 86.06 176 SER A CA 1
ATOM 1409 C C . SER A 1 176 ? 7.742 3.291 11.704 1.00 86.06 176 SER A C 1
ATOM 1411 O O . SER A 1 176 ? 7.198 3.714 12.725 1.00 86.06 176 SER A O 1
ATOM 1413 N N . CYS A 1 177 ? 7.392 2.119 11.168 1.00 81.25 177 CYS A N 1
ATOM 1414 C CA . CYS A 1 177 ? 6.360 1.260 11.757 1.00 81.25 177 CYS A CA 1
ATOM 1415 C C . CYS A 1 177 ? 6.603 0.987 13.257 1.00 81.25 177 CYS A C 1
ATOM 1417 O O . CYS A 1 177 ? 5.671 1.051 14.060 1.00 81.25 177 CYS A O 1
ATOM 1419 N N . LEU A 1 178 ? 7.859 0.741 13.653 1.00 81.44 178 LEU A N 1
ATOM 1420 C CA . LEU A 1 178 ? 8.203 0.495 15.053 1.00 81.44 178 LEU A CA 1
ATOM 1421 C C . LEU A 1 178 ? 8.027 1.748 15.923 1.00 81.44 178 LEU A C 1
ATOM 1423 O O . LEU A 1 178 ? 7.570 1.638 17.058 1.00 81.44 178 LEU A O 1
ATOM 1427 N N . GLU A 1 179 ? 8.365 2.932 15.409 1.00 87.00 179 GLU A N 1
ATOM 1428 C CA . GLU A 1 179 ? 8.125 4.194 16.116 1.00 87.00 179 GLU A CA 1
ATOM 1429 C C . GLU A 1 179 ? 6.631 4.450 16.299 1.00 87.00 179 GLU A C 1
ATOM 1431 O O . GLU A 1 179 ? 6.213 4.743 17.415 1.00 87.00 179 GLU A O 1
ATOM 1436 N N . CYS A 1 180 ? 5.815 4.238 15.264 1.00 87.12 180 CYS A N 1
ATOM 1437 C CA . CYS A 1 180 ? 4.360 4.332 15.375 1.00 87.12 180 CYS A CA 1
ATOM 1438 C C . CYS A 1 180 ? 3.795 3.383 16.428 1.00 87.12 180 CYS A C 1
ATOM 1440 O O . CYS A 1 180 ? 3.047 3.816 17.303 1.00 87.12 180 CYS A O 1
ATOM 1442 N N . LEU A 1 181 ? 4.194 2.109 16.408 1.00 85.81 181 LEU A N 1
ATOM 1443 C CA . LEU A 1 181 ? 3.780 1.143 17.428 1.00 85.81 181 LEU A CA 1
ATOM 1444 C C . LEU A 1 181 ? 4.182 1.598 18.837 1.00 85.81 181 LEU A C 1
ATOM 1446 O O . LEU A 1 181 ? 3.360 1.541 19.748 1.00 85.81 181 LEU A O 1
ATOM 1450 N N . ASN A 1 182 ? 5.403 2.104 19.017 1.00 86.81 182 ASN A N 1
ATOM 1451 C CA . ASN A 1 182 ? 5.882 2.599 20.309 1.00 86.81 182 ASN A CA 1
ATOM 1452 C C . ASN A 1 182 ? 5.188 3.889 20.763 1.00 86.81 182 ASN A C 1
ATOM 1454 O O . ASN A 1 182 ? 5.098 4.137 21.962 1.00 86.81 182 ASN A O 1
ATOM 1458 N N . CYS A 1 183 ? 4.706 4.716 19.838 1.00 87.12 183 CYS A N 1
ATOM 1459 C CA . CYS A 1 183 ? 3.939 5.910 20.165 1.00 87.12 183 CYS A CA 1
ATOM 1460 C C . CYS A 1 183 ? 2.483 5.577 20.514 1.00 87.12 183 CYS A C 1
ATOM 1462 O O . CYS A 1 183 ? 1.933 6.190 21.429 1.00 87.12 183 CYS A O 1
ATOM 1464 N N . ILE A 1 184 ? 1.867 4.621 19.818 1.00 87.50 184 ILE A N 1
ATOM 1465 C CA . ILE A 1 184 ? 0.439 4.300 19.943 1.00 87.50 184 ILE A CA 1
ATOM 1466 C C . ILE A 1 184 ? 0.194 3.322 21.096 1.00 87.50 184 ILE A C 1
ATOM 1468 O O . ILE A 1 184 ? -0.657 3.577 21.944 1.00 87.50 184 ILE A O 1
ATOM 1472 N N . TYR A 1 185 ? 0.956 2.226 21.168 1.00 84.81 185 TYR A N 1
ATOM 1473 C CA . TYR A 1 185 ? 0.708 1.125 22.106 1.00 84.81 185 TYR A CA 1
ATOM 1474 C C . TYR A 1 185 ? 0.650 1.549 23.584 1.00 84.81 185 TYR A C 1
ATOM 1476 O O . TYR A 1 185 ? -0.270 1.114 24.271 1.00 84.81 185 TYR A O 1
ATOM 1484 N N . PRO A 1 186 ? 1.545 2.415 24.104 1.00 84.12 186 PRO A N 1
ATOM 1485 C CA . PRO A 1 186 ? 1.494 2.816 25.512 1.00 84.12 186 PRO A CA 1
ATOM 1486 C C . PRO A 1 186 ? 0.291 3.694 25.874 1.00 84.12 186 PRO A C 1
ATOM 1488 O O . PRO A 1 186 ? -0.016 3.830 27.055 1.00 84.12 186 PRO A O 1
ATOM 1491 N N . ASN A 1 187 ? -0.340 4.322 24.879 1.00 82.25 187 ASN A N 1
ATOM 1492 C CA . ASN A 1 187 ? -1.450 5.254 25.069 1.00 82.25 187 ASN A CA 1
ATOM 1493 C C . ASN A 1 187 ? -2.802 4.632 24.710 1.00 82.25 187 ASN A C 1
ATOM 1495 O O . ASN A 1 187 ? -3.832 5.198 25.060 1.00 82.25 187 ASN A O 1
ATOM 1499 N N . ALA A 1 188 ? -2.814 3.499 24.006 1.00 78.31 188 ALA A N 1
ATOM 1500 C CA . ALA A 1 188 ? -4.036 2.844 23.575 1.00 78.31 188 ALA A CA 1
ATOM 1501 C C . ALA A 1 188 ? -4.793 2.268 24.778 1.00 78.31 188 ALA A C 1
ATOM 1503 O O . ALA A 1 188 ? -4.273 1.429 25.514 1.00 78.31 188 ALA A O 1
ATOM 1504 N N . ASN A 1 189 ? -6.040 2.703 24.954 1.00 72.06 189 ASN A N 1
ATOM 1505 C CA . ASN A 1 189 ? -6.924 2.160 25.986 1.00 72.06 189 ASN A CA 1
ATOM 1506 C C . ASN A 1 189 ? -7.576 0.833 25.547 1.00 72.06 189 ASN A C 1
ATOM 1508 O O . ASN A 1 189 ? -8.035 0.050 26.374 1.00 72.06 189 ASN A O 1
ATOM 1512 N N . CYS A 1 190 ? -7.572 0.537 24.244 1.00 61.75 190 CYS A N 1
ATOM 1513 C CA . CYS A 1 190 ? -7.925 -0.781 23.729 1.00 61.75 190 CYS A CA 1
ATOM 1514 C C . CYS A 1 190 ? -6.746 -1.759 23.876 1.00 61.75 190 CYS A C 1
ATOM 1516 O O . CYS A 1 190 ? -5.602 -1.440 23.549 1.00 61.75 190 CYS A O 1
ATOM 1518 N N . ALA A 1 191 ? -7.024 -2.989 24.305 1.00 52.97 191 ALA A N 1
ATOM 1519 C CA . ALA A 1 191 ? -5.983 -3.966 24.627 1.00 52.97 191 ALA A CA 1
ATOM 1520 C C . ALA A 1 191 ? -5.265 -4.576 23.401 1.00 52.97 191 ALA A C 1
ATOM 1522 O O . ALA A 1 191 ? -4.300 -5.327 23.571 1.00 52.97 191 ALA A O 1
ATOM 1523 N N . HIS A 1 192 ? -5.709 -4.293 22.167 1.00 65.75 192 HIS A N 1
ATOM 1524 C CA . HIS A 1 192 ? -5.279 -5.055 20.992 1.00 65.75 192 HIS A CA 1
ATOM 1525 C C . HIS A 1 192 ? -5.037 -4.187 19.749 1.00 65.75 192 HIS A C 1
ATOM 1527 O O . HIS A 1 192 ? -5.966 -3.683 19.118 1.00 65.75 192 HIS A O 1
ATOM 1533 N N . ILE A 1 193 ? -3.759 -4.078 19.370 1.00 63.44 193 ILE A N 1
ATOM 1534 C CA . ILE A 1 193 ? -3.325 -3.550 18.073 1.00 63.44 193 ILE A CA 1
ATOM 1535 C C . ILE A 1 193 ? -3.048 -4.736 17.149 1.00 63.44 193 ILE A C 1
ATOM 1537 O O . ILE A 1 193 ? -2.135 -5.528 17.388 1.00 63.44 193 ILE A O 1
ATOM 1541 N N . CYS A 1 194 ? -3.826 -4.850 16.079 1.00 64.19 194 CYS A N 1
ATOM 1542 C CA . CYS A 1 194 ? -3.572 -5.784 14.995 1.00 64.19 194 CYS A CA 1
ATOM 1543 C C . CYS A 1 194 ? -2.750 -5.070 13.919 1.00 64.19 194 CYS A C 1
ATOM 1545 O O . CYS A 1 194 ? -3.247 -4.163 13.254 1.00 64.19 194 CYS A O 1
ATOM 1547 N N . HIS A 1 195 ? -1.498 -5.490 13.735 1.00 60.81 195 HIS A N 1
ATOM 1548 C CA . HIS A 1 195 ? -0.688 -5.064 12.598 1.00 60.81 195 HIS A CA 1
ATOM 1549 C C . HIS A 1 195 ? -0.709 -6.147 11.514 1.00 60.81 195 HIS A C 1
ATOM 1551 O O . HIS A 1 195 ? -0.466 -7.325 11.789 1.00 60.81 195 HIS A O 1
ATOM 1557 N N . LEU A 1 196 ? -1.032 -5.749 10.286 1.00 57.91 196 LEU A N 1
ATOM 1558 C CA . LEU A 1 196 ? -1.036 -6.630 9.126 1.00 57.91 196 LEU A CA 1
ATOM 1559 C C . LEU A 1 196 ? 0.373 -6.758 8.544 1.00 57.91 196 LEU A C 1
ATOM 1561 O O . LEU A 1 196 ? 0.963 -5.784 8.086 1.00 57.91 196 LEU A O 1
ATOM 1565 N N . GLY A 1 197 ? 0.884 -7.988 8.523 1.00 51.78 197 GLY A N 1
ATOM 1566 C CA . GLY A 1 197 ? 2.025 -8.346 7.689 1.00 51.78 197 GLY A CA 1
ATOM 1567 C C . GLY A 1 197 ? 1.577 -8.570 6.246 1.00 51.78 197 GLY A C 1
ATOM 1568 O O . GLY A 1 197 ? 0.529 -9.171 6.001 1.00 51.78 197 GLY A O 1
ATOM 1569 N N . ALA A 1 198 ? 2.384 -8.109 5.296 1.00 50.72 198 ALA A N 1
ATOM 1570 C CA . ALA A 1 198 ? 2.204 -8.400 3.883 1.00 50.72 198 ALA A CA 1
ATOM 1571 C C . ALA A 1 198 ? 2.182 -9.916 3.617 1.00 50.72 198 ALA A C 1
ATOM 1573 O O . ALA A 1 198 ? 3.048 -10.661 4.087 1.00 50.72 198 ALA A O 1
ATOM 1574 N N . LEU A 1 199 ? 1.201 -10.380 2.841 1.00 53.50 199 LEU A N 1
ATOM 1575 C CA . LEU A 1 199 ? 1.122 -11.748 2.341 1.00 53.50 199 LEU A CA 1
ATOM 1576 C C . LEU A 1 199 ? 1.386 -11.773 0.840 1.00 53.50 199 LEU A C 1
ATOM 1578 O O . LEU A 1 199 ? 0.736 -11.086 0.052 1.00 53.50 199 LEU A O 1
ATOM 1582 N N . TYR A 1 200 ? 2.297 -12.653 0.447 1.00 49.91 200 TYR A N 1
ATOM 1583 C CA . TYR A 1 200 ? 2.696 -12.844 -0.938 1.00 49.91 200 TYR A CA 1
ATOM 1584 C C . TYR A 1 200 ? 1.903 -13.985 -1.570 1.00 49.91 200 TYR A C 1
ATOM 1586 O O . TYR A 1 200 ? 1.979 -15.131 -1.117 1.00 49.91 200 TYR A O 1
ATOM 1594 N N . ARG A 1 201 ? 1.143 -13.690 -2.630 1.00 52.22 201 ARG A N 1
ATOM 1595 C CA . ARG A 1 201 ? 0.389 -14.702 -3.387 1.00 52.22 201 ARG A CA 1
ATOM 1596 C C . ARG A 1 201 ? 0.896 -14.793 -4.828 1.00 52.22 201 ARG A C 1
ATOM 1598 O O . ARG A 1 201 ? 1.012 -13.762 -5.488 1.00 52.22 201 ARG A O 1
ATOM 1605 N N . PRO A 1 202 ? 1.187 -16.000 -5.349 1.00 60.34 202 PRO A N 1
ATOM 1606 C CA . PRO A 1 202 ? 1.508 -16.168 -6.759 1.00 60.34 202 PRO A CA 1
ATOM 1607 C C . PRO A 1 202 ? 0.357 -15.675 -7.633 1.00 60.34 202 PRO A C 1
ATOM 1609 O O . PRO A 1 202 ? -0.802 -16.018 -7.395 1.00 60.34 202 PRO A O 1
ATOM 1612 N N . TRP A 1 203 ? 0.683 -14.906 -8.663 1.00 56.78 203 TRP A N 1
ATOM 1613 C CA . TRP A 1 203 ? -0.245 -14.586 -9.730 1.00 56.78 203 TRP A CA 1
ATOM 1614 C C . TRP A 1 203 ? -0.020 -15.538 -10.906 1.00 56.78 203 TRP A C 1
ATOM 1616 O O . TRP A 1 203 ? 1.114 -15.806 -11.305 1.00 56.78 203 TRP A O 1
ATOM 1626 N N . HIS A 1 204 ? -1.109 -16.074 -11.454 1.00 54.47 204 HIS A N 1
ATOM 1627 C CA . HIS A 1 204 ? -1.067 -17.048 -12.539 1.00 54.47 204 HIS A CA 1
ATOM 1628 C C . HIS A 1 204 ? -1.624 -16.438 -13.837 1.00 54.47 204 HIS A C 1
ATOM 1630 O O . HIS A 1 204 ? -2.834 -16.476 -14.059 1.00 54.47 204 HIS A O 1
ATOM 1636 N N . SER A 1 205 ? -0.761 -15.940 -14.735 1.00 46.09 205 SER A N 1
ATOM 1637 C CA . SER A 1 205 ? -1.107 -15.824 -16.164 1.00 46.09 205 SER A CA 1
ATOM 1638 C C . SER A 1 205 ? -0.973 -17.175 -16.856 1.00 46.09 205 SER A C 1
ATOM 1640 O O . SER A 1 205 ? -0.124 -17.999 -16.513 1.00 46.09 205 SER A O 1
ATOM 1642 N N . ARG A 1 206 ? -1.779 -17.400 -17.902 1.00 40.25 206 ARG A N 1
ATOM 1643 C CA . ARG A 1 206 ? -1.560 -18.492 -18.861 1.00 40.25 206 ARG A CA 1
ATOM 1644 C C . ARG A 1 206 ? -0.224 -18.283 -19.590 1.00 40.25 2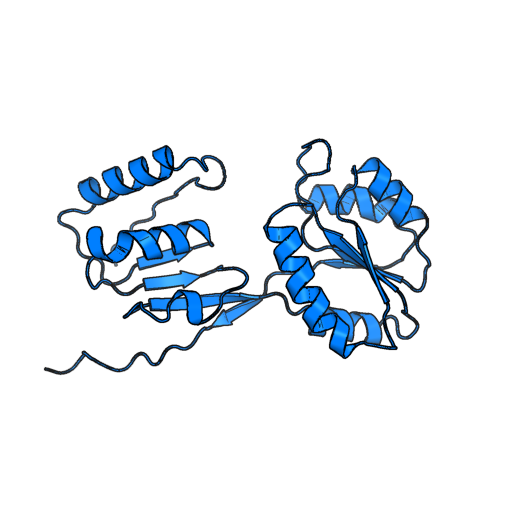06 ARG A C 1
ATOM 1646 O O . ARG A 1 206 ? -0.173 -17.672 -20.651 1.00 40.25 206 ARG A O 1
ATOM 1653 N N . TRP A 1 207 ? 0.846 -18.843 -19.035 1.00 41.50 207 TRP A N 1
ATOM 1654 C CA . TRP A 1 207 ? 2.191 -18.945 -19.616 1.00 41.50 207 TRP A CA 1
ATOM 1655 C C . TRP A 1 207 ? 2.242 -20.002 -20.741 1.00 41.50 207 TRP A C 1
ATOM 1657 O O . TRP A 1 207 ? 3.000 -20.971 -20.702 1.00 41.50 207 TRP A O 1
ATOM 1667 N N . HIS A 1 208 ? 1.381 -19.870 -21.750 1.00 36.84 208 HIS A N 1
ATOM 1668 C CA . HIS A 1 208 ? 1.339 -20.785 -22.891 1.00 36.84 208 HIS A CA 1
ATOM 1669 C C . HIS A 1 208 ? 1.220 -20.027 -24.212 1.00 36.84 208 HIS A C 1
ATOM 1671 O O . HIS A 1 208 ? 0.114 -19.785 -24.679 1.00 36.84 208 HIS A O 1
ATOM 1677 N N . ALA A 1 209 ? 2.364 -19.707 -24.823 1.00 39.75 209 ALA A N 1
ATOM 1678 C CA . ALA A 1 209 ? 2.657 -19.917 -26.247 1.00 39.75 209 ALA A CA 1
ATOM 1679 C C . ALA A 1 209 ? 4.050 -19.351 -26.585 1.00 39.75 209 ALA A C 1
ATOM 1681 O O . ALA A 1 209 ? 4.409 -18.282 -26.114 1.00 39.75 209 ALA A O 1
ATOM 1682 N N . HIS A 1 210 ? 4.793 -20.074 -27.430 1.00 34.22 210 HIS A N 1
ATOM 1683 C CA . HIS A 1 210 ? 6.139 -19.789 -27.963 1.00 34.22 210 HIS A CA 1
ATOM 1684 C C . HIS A 1 210 ? 7.356 -20.368 -27.224 1.00 34.22 210 HIS A C 1
ATOM 1686 O O . HIS A 1 210 ? 8.396 -19.737 -27.093 1.00 34.22 210 HIS A O 1
ATOM 1692 N N . GLN A 1 211 ? 7.286 -21.660 -26.898 1.00 31.50 211 GLN A N 1
ATOM 1693 C CA . GLN A 1 211 ? 8.439 -22.555 -27.065 1.00 31.50 211 GLN A CA 1
ATOM 1694 C C . GLN A 1 211 ? 7.989 -23.802 -27.832 1.00 31.50 211 GLN A C 1
ATOM 1696 O O . GLN A 1 211 ? 7.669 -24.830 -27.238 1.00 31.50 211 GLN A O 1
ATOM 1701 N N . ARG A 1 212 ? 7.859 -23.662 -29.156 1.00 33.47 212 ARG A N 1
ATOM 1702 C CA . ARG A 1 212 ? 7.899 -24.746 -30.153 1.00 33.47 212 ARG A CA 1
ATOM 1703 C C . ARG A 1 212 ? 7.754 -24.148 -31.557 1.00 33.47 212 ARG A C 1
ATOM 1705 O O . ARG A 1 212 ? 6.640 -23.913 -32.019 1.00 33.47 212 ARG A O 1
ATOM 1712 N N . ALA A 1 213 ? 8.894 -23.893 -32.186 1.00 34.62 213 ALA A N 1
ATOM 1713 C CA . ALA A 1 213 ? 9.154 -24.043 -33.615 1.00 34.62 213 ALA A CA 1
ATOM 1714 C C . ALA A 1 213 ? 10.665 -24.244 -33.763 1.00 34.62 213 ALA A C 1
ATOM 1716 O O . ALA A 1 213 ? 11.403 -23.471 -33.111 1.00 34.62 213 ALA A O 1
#